Protein AF-A0A2S6CDD5-F1 (afdb_monomer)

Secondary structure (DSSP, 8-state):
----------------PPPTT--EEEEEE-BTTTB---TTSHHHHHHHHHTS---BPTTHHHHHHHHHHSTTEEEEEEEEEEGGGTHHHHHHHHHHS-S-EEEEE---TT-HHHHHHHHHHHHHHHHHH-TTSEEEEEEESSSTTHHHHHHHHHHH-TTTEEEEEEE-HHHH-TT-------GGGG-GGGTTSEEEESSHHHHHHHHHHHHHHHHH---TT-TTGGGGGGHHHHHHHTTT-PPPHHHHHHHHHHHHHHHHHHHHTTGGG-S-TTSTTT--TTEEEGGGTEEE-HHHHTTTTT-S-EEETTEEE-EEEEETTEEEEESSPPP--

Nearest PDB structures (foldseek):
  6cgj-assembly1_A  TM=5.746E-01  e=1.020E-01  Legionella pneumophila subsp. pneumophila str. Philadelphia 1
  8sye-assembly1_A  TM=4.883E-01  e=4.956E-02  Thermus thermophilus HB27
  6cdw-assembly1_A  TM=5.985E-01  e=5.492E-01  Legionella pneumophila subsp. pneumophila str. Philadelphia 1
  8sxv-assembly1_B  TM=4.864E-01  e=5.492E-01  Thermus thermophilus HB27
  8ita-assembly1_A  TM=5.472E-01  e=1.200E+00  Iris domestica

Radius of gyration: 22.26 Å; Cα contacts (8 Å, |Δi|>4): 532; chains: 1; bounding box: 70×51×60 Å

Mean predicted aligned error: 11.21 Å

pLDDT: mean 78.31, std 18.7, range [33.16, 98.12]

Solvent-accessible surface area (backbone atoms only — not comparable to full-atom values): 18773 Å² total; per-residue (Å²): 138,84,81,79,79,80,78,77,82,66,82,78,77,77,80,75,72,76,64,94,75,48,56,35,38,42,40,27,40,36,73,58,43,52,22,64,27,50,70,80,39,67,73,48,24,54,39,36,58,75,71,48,76,68,41,64,30,73,50,36,44,60,32,44,53,43,47,60,70,43,87,37,52,44,40,37,37,32,29,70,53,48,54,92,50,41,77,53,44,51,62,47,44,67,74,52,42,68,86,58,51,77,46,53,12,52,97,38,89,90,39,59,59,39,54,77,38,18,38,55,50,54,55,49,50,60,42,69,76,43,57,88,34,36,30,34,43,36,40,38,48,58,51,87,64,46,51,52,50,53,37,52,51,36,60,75,33,48,60,18,38,29,25,35,40,31,38,38,48,52,73,76,35,62,67,60,58,66,45,51,47,42,38,58,64,69,40,76,82,40,65,59,26,42,32,48,36,66,46,38,60,73,47,41,81,46,44,54,62,52,52,52,50,63,66,69,49,86,60,61,65,64,32,34,62,83,53,34,70,42,41,55,66,56,36,60,74,45,74,69,54,63,29,41,62,69,56,13,49,52,51,22,50,51,45,47,50,51,38,51,50,48,33,60,80,41,57,94,54,64,64,29,84,77,15,49,85,55,55,47,74,72,36,74,21,78,88,72,75,41,70,43,48,65,68,65,63,72,30,88,85,50,79,74,68,41,66,59,97,85,45,68,29,71,44,76,41,76,61,95,92,46,78,49,75,40,75,78,77,75,83,85,130

Structure (mmCIF, N/CA/C/O backbone):
data_AF-A0A2S6CDD5-F1
#
_entry.id   AF-A0A2S6CDD5-F1
#
loop_
_atom_site.group_PDB
_atom_site.id
_atom_site.type_symbol
_atom_site.label_atom_id
_atom_site.label_alt_id
_atom_site.label_comp_id
_atom_site.label_asym_id
_atom_site.label_entity_id
_atom_site.label_seq_id
_atom_site.pdbx_PDB_ins_code
_atom_site.Cartn_x
_atom_site.Cartn_y
_atom_site.Cartn_z
_atom_site.occupancy
_atom_site.B_iso_or_equiv
_atom_site.auth_seq_id
_atom_site.auth_comp_id
_atom_site.auth_asym_id
_atom_site.auth_atom_id
_atom_site.pdbx_PDB_model_num
ATOM 1 N N . MET A 1 1 ? -39.204 16.275 -38.152 1.00 35.03 1 MET A N 1
ATOM 2 C CA . MET A 1 1 ? -38.018 16.871 -37.499 1.00 35.03 1 MET A CA 1
ATOM 3 C C . MET A 1 1 ? -37.867 16.210 -36.139 1.00 35.03 1 MET A C 1
ATOM 5 O O . MET A 1 1 ? -38.554 16.582 -35.201 1.00 35.03 1 MET A O 1
ATOM 9 N N . SER A 1 2 ? -37.087 15.132 -36.079 1.00 34.59 2 SER A N 1
ATOM 10 C CA . SER A 1 2 ? -36.867 14.328 -34.874 1.00 34.59 2 SER A CA 1
ATOM 11 C C . SER A 1 2 ? -35.723 14.930 -34.059 1.00 34.59 2 SER A C 1
ATOM 13 O O . SER A 1 2 ? -34.572 14.890 -34.489 1.00 34.59 2 SER A O 1
ATOM 15 N N . GLY A 1 3 ? -36.046 15.504 -32.901 1.00 34.31 3 GLY A N 1
ATOM 16 C CA . GLY A 1 3 ? -35.058 15.938 -31.919 1.00 34.31 3 GLY A CA 1
ATOM 17 C C . GLY A 1 3 ? -34.470 14.725 -31.206 1.00 34.31 3 GLY A C 1
ATOM 18 O O . GLY A 1 3 ? -35.147 14.089 -30.404 1.00 34.31 3 GLY A O 1
ATOM 19 N N . PHE A 1 4 ? -33.218 14.396 -31.516 1.00 37.84 4 PHE A N 1
ATOM 20 C CA . PHE A 1 4 ? -32.423 13.469 -30.719 1.00 37.84 4 PHE A CA 1
ATOM 21 C C . PHE A 1 4 ? -32.051 14.174 -29.410 1.00 37.84 4 PHE A C 1
ATOM 23 O O . PHE A 1 4 ? -31.249 15.107 -29.403 1.00 37.84 4 PHE A O 1
ATOM 30 N N . ALA A 1 5 ? -32.660 13.745 -28.306 1.00 37.72 5 ALA A N 1
ATOM 31 C CA . ALA A 1 5 ? -32.199 14.097 -26.975 1.00 37.72 5 ALA A CA 1
ATOM 32 C C . ALA A 1 5 ? -30.839 13.421 -26.757 1.00 37.72 5 ALA A C 1
ATOM 34 O O . ALA A 1 5 ? -30.740 12.198 -26.660 1.00 37.72 5 ALA A O 1
ATOM 35 N N . LEU A 1 6 ? -29.786 14.235 -26.736 1.00 34.50 6 LEU A N 1
ATOM 36 C CA . LEU A 1 6 ? -28.445 13.829 -26.354 1.00 34.50 6 LEU A CA 1
ATOM 37 C C . LEU A 1 6 ? -28.485 13.469 -24.862 1.00 34.50 6 LEU A C 1
ATOM 39 O O . LEU A 1 6 ? -28.455 14.3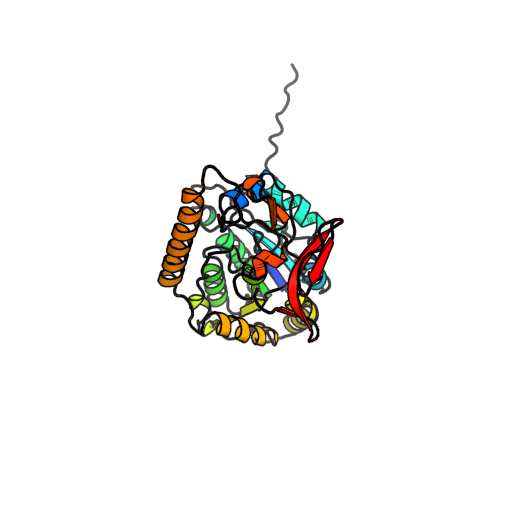45 -23.998 1.00 34.50 6 LEU A O 1
ATOM 43 N N . LEU A 1 7 ? -28.626 12.178 -24.565 1.00 33.34 7 LEU A N 1
ATOM 44 C CA . LEU A 1 7 ? -28.507 11.650 -23.213 1.00 33.34 7 LEU A CA 1
ATOM 45 C C . LEU A 1 7 ? -27.037 11.808 -22.797 1.00 33.34 7 LEU A C 1
ATOM 47 O O . LEU A 1 7 ? -26.183 10.994 -23.143 1.00 33.34 7 LEU A O 1
ATOM 51 N N . LEU A 1 8 ? -26.731 12.913 -22.118 1.00 33.16 8 LEU A N 1
ATOM 52 C CA . LEU A 1 8 ? -25.479 13.097 -21.396 1.00 33.16 8 LEU A CA 1
ATOM 53 C C . LEU A 1 8 ? -25.358 11.946 -20.392 1.00 33.16 8 LEU A C 1
ATOM 55 O O . LEU A 1 8 ? -26.034 11.934 -19.365 1.00 33.16 8 LEU A O 1
ATOM 59 N N . MET A 1 9 ? -24.510 10.969 -20.716 1.00 35.94 9 MET A N 1
ATOM 60 C CA . MET A 1 9 ? -23.984 9.987 -19.773 1.00 35.94 9 MET A CA 1
ATOM 61 C C . MET A 1 9 ? -23.188 10.750 -18.710 1.00 35.94 9 MET A C 1
ATOM 63 O O . MET A 1 9 ? -21.977 10.933 -18.824 1.00 35.94 9 MET A O 1
ATOM 67 N N . LEU A 1 10 ? -23.883 11.259 -17.692 1.00 33.25 10 LEU A N 1
ATOM 68 C CA . LEU A 1 10 ? -23.250 11.638 -16.438 1.00 33.25 10 LEU A CA 1
ATOM 69 C C . LEU A 1 10 ? -22.536 10.385 -15.911 1.00 33.25 10 LEU A C 1
ATOM 71 O O . LEU A 1 10 ? -23.161 9.320 -15.891 1.00 33.25 10 LEU A O 1
ATOM 75 N N . PRO A 1 11 ? -21.256 10.466 -15.505 1.00 39.28 11 PRO A N 1
ATOM 76 C CA . PRO A 1 11 ? -20.621 9.347 -14.835 1.00 39.28 11 PRO A CA 1
ATOM 77 C C . PRO A 1 11 ? -21.465 9.048 -13.598 1.00 39.28 11 PRO A C 1
ATOM 79 O O . PRO A 1 11 ? -21.620 9.895 -12.717 1.00 39.28 11 PRO A O 1
ATOM 82 N N . LEU A 1 12 ? -22.082 7.868 -13.577 1.00 37.81 12 LEU A N 1
ATOM 83 C CA . LEU A 1 12 ? -22.732 7.331 -12.394 1.00 37.81 12 LEU A CA 1
ATOM 84 C C . LEU A 1 12 ? -21.651 7.232 -11.317 1.00 37.81 12 LEU A C 1
ATOM 86 O O . LEU A 1 12 ? -20.867 6.287 -11.294 1.00 37.81 12 LEU A O 1
ATOM 90 N N . TYR A 1 13 ? -21.593 8.231 -10.439 1.00 43.75 13 TYR A N 1
ATOM 91 C CA . TYR A 1 13 ? -20.944 8.096 -9.148 1.00 43.75 13 TYR A CA 1
ATOM 92 C C . TYR A 1 13 ? -21.758 7.053 -8.385 1.00 43.75 13 TYR A C 1
ATOM 94 O O . TYR A 1 13 ? -22.765 7.368 -7.753 1.00 43.75 13 TYR A O 1
ATOM 102 N N . ALA A 1 14 ? -21.376 5.786 -8.509 1.00 35.31 14 ALA A N 1
ATOM 103 C CA . ALA A 1 14 ? -21.873 4.758 -7.620 1.00 35.31 14 ALA A CA 1
ATOM 104 C C . ALA A 1 14 ? -21.276 5.043 -6.237 1.00 35.31 14 ALA A C 1
ATOM 106 O O . ALA A 1 14 ? -20.186 4.586 -5.907 1.00 35.31 14 ALA A O 1
ATOM 107 N N . PHE A 1 15 ? -21.987 5.832 -5.430 1.00 38.88 15 PHE A N 1
ATOM 108 C CA . PHE A 1 15 ? -21.819 5.807 -3.984 1.00 38.88 15 PHE A CA 1
ATOM 109 C C . PHE A 1 15 ? -22.365 4.462 -3.506 1.00 38.88 15 PHE A C 1
ATOM 111 O O . PHE A 1 15 ? -23.524 4.340 -3.113 1.00 38.88 15 PHE A O 1
ATOM 118 N N . ALA A 1 16 ? -21.556 3.415 -3.610 1.00 45.59 16 ALA A N 1
ATOM 119 C CA . ALA A 1 16 ? -21.816 2.200 -2.865 1.00 45.59 16 ALA A CA 1
ATOM 120 C C . ALA A 1 16 ? -21.499 2.518 -1.401 1.00 45.59 16 ALA A C 1
ATOM 122 O O . ALA A 1 16 ? -20.339 2.555 -0.998 1.00 45.59 16 ALA A O 1
ATOM 123 N N . ALA A 1 17 ? -22.536 2.831 -0.625 1.00 52.72 17 ALA A N 1
ATOM 124 C CA . ALA A 1 17 ? -22.411 2.963 0.817 1.00 52.72 17 ALA A CA 1
ATOM 125 C C . ALA A 1 17 ? -21.884 1.635 1.383 1.00 52.72 17 ALA A C 1
ATOM 127 O O . ALA A 1 17 ? -22.408 0.571 1.039 1.00 52.72 17 ALA A O 1
ATOM 128 N N . PHE A 1 18 ? -20.843 1.697 2.218 1.00 59.28 18 PHE A N 1
ATOM 129 C CA . PHE A 1 18 ? -20.363 0.539 2.975 1.00 59.28 18 PHE A CA 1
ATOM 130 C C . PHE A 1 18 ? -21.550 -0.117 3.700 1.00 59.28 18 PHE A C 1
ATOM 132 O O . PHE A 1 18 ? -22.440 0.582 4.202 1.00 59.28 18 PHE A O 1
ATOM 139 N N . LEU A 1 19 ? -21.603 -1.452 3.756 1.00 60.22 19 LEU A N 1
ATOM 140 C CA . LEU A 1 19 ? -22.711 -2.127 4.421 1.00 60.22 19 LEU A CA 1
ATOM 141 C C . LEU A 1 19 ? -22.710 -1.725 5.907 1.00 60.22 19 LEU A C 1
ATOM 143 O O . LEU A 1 19 ? -21.663 -1.766 6.564 1.00 60.22 19 LEU A O 1
ATOM 147 N N . PRO A 1 20 ? -23.877 -1.393 6.491 1.00 60.84 20 PRO A N 1
ATOM 148 C CA . PRO A 1 20 ? -23.959 -0.925 7.878 1.00 60.84 20 PRO A CA 1
ATOM 149 C C . PRO A 1 20 ? -23.517 -1.975 8.914 1.00 60.84 20 PRO A C 1
ATOM 151 O O . PRO A 1 20 ? -23.331 -1.649 10.079 1.00 60.84 20 PRO A O 1
ATOM 154 N N . ASN A 1 21 ? -23.326 -3.233 8.499 1.00 65.94 21 ASN A N 1
ATOM 155 C CA . ASN A 1 21 ? -22.962 -4.354 9.371 1.00 65.94 21 ASN A CA 1
ATOM 156 C C . ASN A 1 21 ? -21.493 -4.787 9.252 1.00 65.94 21 ASN A C 1
ATOM 158 O O . ASN A 1 21 ? -21.113 -5.827 9.803 1.00 65.94 21 ASN A O 1
ATOM 162 N N . ALA A 1 22 ? -20.672 -4.071 8.488 1.00 77.31 22 ALA A N 1
ATOM 163 C CA . ALA A 1 22 ? -19.267 -4.415 8.367 1.00 77.31 22 ALA A CA 1
ATOM 164 C C . ALA A 1 22 ? -18.489 -4.037 9.627 1.00 77.31 22 ALA A C 1
ATOM 166 O O . ALA A 1 22 ? -18.594 -2.935 10.155 1.00 77.31 22 ALA A O 1
ATOM 167 N N . SER A 1 23 ? -17.695 -4.988 10.109 1.00 86.31 23 SER A N 1
ATOM 168 C CA . SER A 1 23 ? -16.904 -4.842 11.330 1.00 86.31 23 SER A CA 1
ATOM 169 C C . SER A 1 23 ? -15.482 -4.363 11.056 1.00 86.31 23 SER A C 1
ATOM 171 O O . SER A 1 23 ? -14.867 -3.753 11.930 1.00 86.31 23 SER A O 1
ATOM 173 N N . VAL A 1 24 ? -14.947 -4.678 9.872 1.00 93.75 24 VAL A N 1
ATOM 174 C CA . VAL A 1 24 ? -13.576 -4.347 9.481 1.00 93.75 24 VAL A CA 1
ATOM 175 C C . VAL A 1 24 ? -13.563 -3.856 8.037 1.00 93.75 24 VAL A C 1
ATOM 177 O O . VAL A 1 24 ? -14.154 -4.491 7.167 1.00 93.75 24 VAL A O 1
ATOM 180 N N . THR A 1 25 ? -12.844 -2.770 7.769 1.00 95.81 25 THR A N 1
ATOM 181 C CA . THR A 1 25 ? -12.569 -2.299 6.408 1.00 95.81 25 THR A CA 1
ATOM 182 C C . THR A 1 25 ? -11.071 -2.328 6.129 1.00 95.81 25 THR A C 1
ATOM 184 O O . THR A 1 25 ? -10.269 -1.746 6.862 1.00 95.81 25 THR A O 1
ATOM 187 N N . ILE A 1 26 ? -10.693 -3.002 5.047 1.00 97.44 26 ILE A N 1
ATOM 188 C CA . ILE A 1 26 ? -9.344 -2.962 4.490 1.00 97.44 26 ILE A CA 1
ATOM 189 C C . ILE A 1 26 ? -9.294 -1.803 3.497 1.00 97.44 26 ILE A C 1
ATOM 191 O O . ILE A 1 26 ? -9.959 -1.848 2.463 1.00 97.44 26 ILE A O 1
ATOM 195 N N . VAL A 1 27 ? -8.520 -0.767 3.811 1.00 97.75 27 VAL A N 1
ATOM 196 C CA . VAL A 1 27 ? -8.236 0.341 2.893 1.00 97.75 27 VAL A CA 1
ATOM 197 C C . VAL A 1 27 ? -6.873 0.076 2.274 1.00 97.75 27 VAL A C 1
ATOM 199 O O . VAL A 1 27 ? -5.858 0.164 2.960 1.00 97.75 27 VAL A O 1
ATOM 202 N N . SER A 1 28 ? -6.839 -0.271 0.995 1.00 97.88 28 SER A N 1
ATOM 203 C CA . SER A 1 28 ? -5.610 -0.614 0.286 1.00 97.88 28 SER A CA 1
ATOM 204 C C . SER A 1 28 ? -5.227 0.457 -0.706 1.00 97.88 28 SER A C 1
ATOM 206 O O . SER A 1 28 ? -6.062 0.861 -1.514 1.00 97.88 28 SER A O 1
ATOM 208 N N . ASP A 1 29 ? -3.952 0.831 -0.728 1.00 96.81 29 ASP A N 1
ATOM 209 C CA . ASP A 1 29 ? -3.388 1.443 -1.925 1.00 96.81 29 ASP A CA 1
ATOM 210 C C . ASP A 1 29 ? -3.475 0.473 -3.111 1.00 96.81 29 ASP A C 1
ATOM 212 O O . ASP A 1 29 ? -3.508 -0.748 -2.927 1.00 96.81 29 ASP A O 1
ATOM 216 N N . LEU A 1 30 ? -3.557 1.015 -4.322 1.00 95.38 30 LEU A N 1
ATOM 217 C CA . LEU A 1 30 ? -3.645 0.226 -5.550 1.00 95.38 30 LEU A CA 1
ATOM 218 C C . LEU A 1 30 ? -2.272 -0.036 -6.160 1.00 95.38 30 LEU A C 1
ATOM 220 O O . LEU A 1 30 ? -1.910 -1.181 -6.431 1.00 95.38 30 LEU A O 1
ATOM 224 N N . ASP A 1 31 ? -1.529 1.034 -6.410 1.00 93.94 31 ASP A N 1
ATOM 225 C CA . ASP A 1 31 ? -0.278 0.991 -7.152 1.00 93.94 31 ASP A CA 1
ATOM 226 C C . ASP A 1 31 ? 0.863 0.451 -6.282 1.00 93.94 31 ASP A C 1
ATOM 228 O O . ASP A 1 31 ? 1.012 0.842 -5.133 1.00 93.94 31 ASP A O 1
ATOM 232 N N . ASP A 1 32 ? 1.635 -0.493 -6.820 1.00 92.62 32 ASP A N 1
ATOM 233 C CA . ASP A 1 32 ? 2.699 -1.240 -6.129 1.00 92.62 32 ASP A CA 1
ATOM 234 C C . ASP A 1 32 ? 2.255 -2.020 -4.869 1.00 92.62 32 ASP A C 1
ATOM 236 O O . ASP A 1 32 ? 3.090 -2.556 -4.139 1.00 92.62 32 ASP A O 1
ATOM 240 N N . VAL A 1 33 ? 0.938 -2.171 -4.666 1.00 95.19 33 VAL A N 1
ATOM 241 C CA . VAL A 1 33 ? 0.310 -3.014 -3.630 1.00 95.19 33 VAL A CA 1
ATOM 242 C C . VAL A 1 33 ? -0.610 -4.061 -4.249 1.00 95.19 33 VAL A C 1
ATOM 244 O O . VAL A 1 33 ? -0.411 -5.251 -4.034 1.00 95.19 33 VAL A O 1
ATOM 247 N N . LEU A 1 34 ? -1.619 -3.650 -5.019 1.00 95.56 34 LEU A N 1
ATOM 248 C CA . LEU A 1 34 ? -2.541 -4.565 -5.708 1.00 95.56 34 LEU A CA 1
ATOM 249 C C . LEU A 1 34 ? -2.141 -4.792 -7.160 1.00 95.56 34 LEU A C 1
ATOM 251 O O . LEU A 1 34 ? -2.494 -5.801 -7.755 1.00 95.56 34 LEU A O 1
ATOM 255 N N . ARG A 1 35 ? -1.364 -3.886 -7.740 1.00 92.69 35 ARG A N 1
ATOM 256 C CA . ARG A 1 35 ? -0.804 -4.075 -9.074 1.00 92.69 35 ARG A CA 1
ATOM 257 C C . ARG A 1 35 ? 0.616 -3.562 -9.153 1.00 92.69 35 ARG A C 1
ATOM 259 O O . ARG A 1 35 ? 0.978 -2.640 -8.433 1.00 92.69 35 ARG A O 1
ATOM 266 N N . ILE A 1 36 ? 1.397 -4.133 -10.053 1.00 89.75 36 ILE A N 1
ATOM 267 C CA . ILE A 1 36 ? 2.761 -3.687 -10.321 1.00 89.75 36 ILE A CA 1
ATOM 268 C C . ILE A 1 36 ? 2.689 -2.457 -11.235 1.00 89.75 36 ILE A C 1
ATOM 270 O O . ILE A 1 36 ? 2.320 -2.579 -12.403 1.00 89.75 36 ILE A O 1
ATOM 274 N N . THR A 1 37 ? 3.051 -1.283 -10.714 1.00 89.12 37 THR A N 1
ATOM 275 C CA . THR A 1 37 ? 3.053 -0.012 -11.470 1.00 89.12 37 THR A CA 1
ATOM 276 C C . THR A 1 37 ? 4.459 0.577 -11.586 1.00 89.12 37 THR A C 1
ATOM 278 O O . THR A 1 37 ? 4.789 1.227 -12.577 1.00 89.12 37 THR A O 1
ATOM 281 N N . GLU A 1 38 ? 5.296 0.344 -10.577 1.00 88.12 38 GLU A N 1
ATOM 282 C CA . GLU A 1 38 ? 6.618 0.927 -10.386 1.00 88.12 38 GLU A CA 1
ATOM 283 C C . GLU A 1 38 ? 6.563 2.459 -10.425 1.00 88.12 38 GLU A C 1
ATOM 285 O O . GLU A 1 38 ? 7.271 3.096 -11.207 1.00 88.12 38 GLU A O 1
ATOM 290 N N . ILE A 1 39 ? 5.729 3.072 -9.570 1.00 87.94 39 ILE A N 1
ATOM 291 C CA . ILE A 1 39 ? 5.496 4.535 -9.545 1.00 87.94 39 ILE A CA 1
ATOM 292 C C . ILE A 1 39 ? 6.806 5.327 -9.430 1.00 87.94 39 ILE A C 1
ATOM 294 O O . ILE A 1 39 ? 6.940 6.440 -9.943 1.00 87.94 39 ILE A O 1
ATOM 298 N N . TRP A 1 40 ? 7.806 4.739 -8.782 1.00 84.25 40 TRP A N 1
ATOM 299 C CA . TRP A 1 40 ? 9.144 5.295 -8.624 1.00 84.25 40 TRP A CA 1
ATOM 300 C C . TRP A 1 40 ? 9.957 5.411 -9.924 1.00 84.25 40 TRP A C 1
ATOM 302 O O . TRP A 1 40 ? 11.004 6.069 -9.922 1.00 84.25 40 TRP A O 1
ATOM 312 N N . ASN A 1 41 ? 9.503 4.793 -11.017 1.00 85.88 41 ASN A N 1
ATOM 313 C CA . ASN A 1 41 ? 10.070 4.866 -12.357 1.00 85.88 41 ASN A CA 1
ATOM 314 C C . ASN A 1 41 ? 9.034 5.480 -13.326 1.00 85.88 41 ASN A C 1
ATOM 316 O O . ASN A 1 41 ? 8.164 4.769 -13.826 1.00 85.88 41 ASN A O 1
ATOM 320 N N . PRO A 1 42 ? 9.129 6.784 -13.654 1.00 84.06 42 PRO A N 1
ATOM 321 C CA . PRO A 1 42 ? 8.099 7.486 -14.427 1.00 84.06 42 PRO A CA 1
ATOM 322 C C . PRO A 1 42 ? 7.767 6.860 -15.788 1.00 84.06 42 PRO A C 1
ATOM 324 O O . PRO A 1 42 ? 6.606 6.851 -16.190 1.00 84.06 42 PRO A O 1
ATOM 327 N N . LEU A 1 43 ? 8.766 6.316 -16.496 1.00 82.50 43 LEU A N 1
ATOM 328 C CA . LEU A 1 43 ? 8.541 5.657 -17.788 1.00 82.50 43 LEU A CA 1
ATOM 329 C C . LEU A 1 43 ? 7.726 4.371 -17.624 1.00 82.50 43 LEU A C 1
ATOM 331 O O . LEU A 1 43 ? 6.867 4.074 -18.453 1.00 82.50 43 LEU A O 1
ATOM 335 N N . ARG A 1 44 ? 7.982 3.620 -16.548 1.00 83.56 44 ARG A N 1
ATOM 336 C CA . ARG A 1 44 ? 7.264 2.381 -16.228 1.00 83.56 44 ARG A CA 1
ATOM 337 C C . ARG A 1 44 ? 5.866 2.677 -15.721 1.00 83.56 44 ARG A C 1
ATOM 339 O O . ARG A 1 44 ? 4.936 2.066 -16.223 1.00 83.56 44 ARG A O 1
ATOM 346 N N . ALA A 1 45 ? 5.715 3.681 -14.864 1.00 87.88 45 ALA A N 1
ATOM 347 C CA . ALA A 1 45 ? 4.416 4.128 -14.388 1.00 87.88 45 ALA A CA 1
ATOM 348 C C . ALA A 1 45 ? 3.497 4.509 -15.563 1.00 87.88 45 ALA A C 1
ATOM 350 O O . ALA A 1 45 ? 2.410 3.956 -15.694 1.00 87.88 45 ALA A O 1
ATOM 351 N N . ILE A 1 46 ? 3.958 5.368 -16.487 1.00 87.56 46 ILE A N 1
ATOM 352 C CA . ILE A 1 46 ? 3.193 5.739 -17.695 1.00 87.56 46 ILE A CA 1
ATOM 353 C C . ILE A 1 46 ? 2.825 4.494 -18.510 1.00 87.56 46 ILE A C 1
ATOM 355 O O . ILE A 1 46 ? 1.666 4.313 -18.878 1.00 87.56 46 ILE A O 1
ATOM 359 N N . ARG A 1 47 ? 3.789 3.605 -18.764 1.00 84.75 47 ARG A N 1
ATOM 360 C CA . ARG A 1 47 ? 3.535 2.361 -19.496 1.00 84.75 47 ARG A CA 1
ATOM 361 C C . ARG A 1 47 ? 2.488 1.482 -18.789 1.00 84.75 47 ARG A C 1
ATOM 363 O O . ARG A 1 47 ? 1.574 0.989 -19.446 1.00 84.75 47 ARG A O 1
ATOM 370 N N . GLY A 1 48 ? 2.584 1.347 -17.470 1.00 83.38 48 GLY A N 1
ATOM 371 C CA . GLY A 1 48 ? 1.671 0.578 -16.625 1.00 83.38 48 GLY A CA 1
ATOM 372 C C . GLY A 1 48 ? 0.246 1.129 -16.598 1.00 83.38 48 GLY A C 1
ATOM 373 O O . GLY A 1 48 ? -0.704 0.360 -16.568 1.00 83.38 48 GLY A O 1
ATOM 374 N N . PHE A 1 49 ? 0.066 2.452 -16.650 1.00 85.31 49 PHE A N 1
ATOM 375 C CA . PHE A 1 49 ? -1.276 3.047 -16.712 1.00 85.31 49 PHE A CA 1
ATOM 376 C C . PHE A 1 49 ? -1.921 2.934 -18.098 1.00 85.31 49 PHE A C 1
ATOM 378 O O . PHE A 1 49 ? -3.140 2.814 -18.186 1.00 85.31 49 PHE A O 1
ATOM 385 N N . PHE A 1 50 ? -1.138 3.037 -19.177 1.00 86.75 50 PHE A N 1
ATOM 386 C CA . PHE A 1 50 ? -1.697 3.273 -20.515 1.00 86.75 50 PHE A CA 1
ATOM 387 C C . PHE A 1 50 ? -1.514 2.131 -21.515 1.00 86.75 50 PHE A C 1
ATOM 389 O O . PHE A 1 50 ? -2.168 2.153 -22.555 1.00 86.75 50 PHE A O 1
ATOM 396 N N . THR A 1 51 ? -0.618 1.175 -21.259 1.00 85.69 51 THR A N 1
ATOM 397 C CA . THR A 1 51 ? -0.245 0.169 -22.271 1.00 85.69 51 THR A CA 1
ATOM 398 C C . THR A 1 51 ? -0.098 -1.253 -21.752 1.00 85.69 51 THR A C 1
ATOM 400 O O . THR A 1 51 ? -0.426 -2.170 -22.495 1.00 85.69 51 THR A O 1
ATOM 403 N N . ASP A 1 52 ? 0.422 -1.453 -20.541 1.00 84.81 52 ASP A N 1
ATOM 404 C CA . ASP A 1 52 ? 0.563 -2.797 -19.981 1.00 84.81 52 ASP A CA 1
ATOM 405 C C . ASP A 1 52 ? -0.764 -3.229 -19.330 1.00 84.81 52 ASP A C 1
ATOM 407 O O . ASP A 1 52 ? -1.492 -2.406 -18.770 1.00 84.81 52 ASP A O 1
ATOM 411 N N . ASP A 1 53 ? -1.066 -4.526 -19.395 1.00 88.50 53 ASP A N 1
ATOM 412 C CA . ASP A 1 53 ? -2.218 -5.101 -18.701 1.00 88.50 53 ASP A CA 1
ATOM 413 C C . ASP A 1 53 ? -2.049 -5.009 -17.180 1.00 88.50 53 ASP A C 1
ATOM 415 O O . ASP A 1 53 ? -0.932 -4.946 -16.656 1.00 88.50 53 ASP A O 1
ATOM 419 N N . PHE A 1 54 ? -3.164 -5.074 -16.452 1.00 92.31 54 PHE A N 1
ATOM 420 C CA . PHE A 1 54 ? -3.137 -5.146 -14.997 1.00 92.31 54 PHE A CA 1
ATOM 421 C C . PHE A 1 54 ? -2.388 -6.411 -14.550 1.00 92.31 54 PHE A C 1
ATOM 423 O O . PHE A 1 54 ? -2.857 -7.525 -14.764 1.00 92.31 54 PHE A O 1
ATOM 430 N N . GLN A 1 55 ? -1.233 -6.237 -13.909 1.00 91.69 55 GLN A N 1
ATOM 431 C CA . GLN A 1 55 ? -0.453 -7.335 -13.340 1.00 91.69 55 GLN A CA 1
ATOM 432 C C . GLN A 1 55 ? -0.554 -7.292 -11.815 1.00 91.69 55 GLN A C 1
ATOM 434 O O . GLN A 1 55 ? -0.031 -6.345 -11.216 1.00 91.69 55 GLN A O 1
ATOM 439 N N . PRO A 1 56 ? -1.212 -8.270 -11.167 1.00 93.62 56 PRO A N 1
ATOM 440 C CA . PRO A 1 56 ? -1.321 -8.279 -9.719 1.00 93.62 56 PRO A CA 1
ATOM 441 C C . PRO A 1 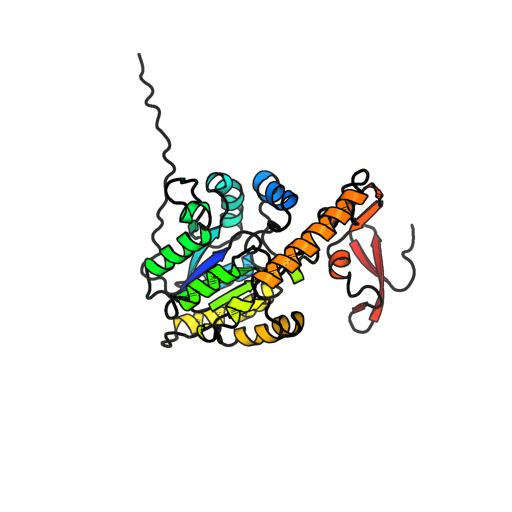56 ? 0.049 -8.472 -9.069 1.00 93.62 56 PRO A C 1
ATOM 443 O O . PRO A 1 56 ? 0.899 -9.217 -9.561 1.00 93.62 56 PRO A O 1
ATOM 446 N N . VAL A 1 57 ? 0.261 -7.828 -7.922 1.00 91.44 57 VAL A N 1
ATOM 447 C CA . VAL A 1 57 ? 1.443 -8.115 -7.099 1.00 91.44 57 VAL A CA 1
ATOM 448 C C . VAL A 1 57 ? 1.360 -9.560 -6.601 1.00 91.44 57 VAL A C 1
ATOM 450 O O . VAL A 1 57 ? 0.322 -9.997 -6.100 1.00 91.44 57 VAL A O 1
ATOM 453 N N . ASN A 1 58 ? 2.461 -10.304 -6.729 1.00 89.81 58 ASN A N 1
ATOM 454 C CA . ASN A 1 58 ? 2.494 -11.733 -6.427 1.00 89.81 58 ASN A CA 1
ATOM 455 C C . ASN A 1 58 ? 1.988 -12.051 -5.002 1.00 89.81 58 ASN A C 1
ATOM 457 O O . ASN A 1 58 ? 2.445 -11.462 -4.018 1.00 89.81 58 ASN A O 1
ATOM 461 N N . GLY A 1 59 ? 1.042 -12.989 -4.899 1.00 92.00 59 GLY A N 1
ATOM 462 C CA . GLY A 1 59 ? 0.430 -13.445 -3.646 1.00 92.00 59 GLY A CA 1
ATOM 463 C C . GLY A 1 59 ? -0.641 -12.519 -3.047 1.00 92.00 59 GLY A C 1
ATOM 464 O O . GLY A 1 59 ? -1.316 -12.903 -2.087 1.00 92.00 59 GLY A O 1
ATOM 465 N N . MET A 1 60 ? -0.807 -11.296 -3.567 1.00 95.44 60 MET A N 1
ATOM 466 C CA . MET A 1 60 ? -1.804 -10.347 -3.060 1.00 95.44 60 MET A CA 1
ATOM 467 C C . MET A 1 60 ? -3.250 -10.764 -3.373 1.00 95.44 60 MET A C 1
ATOM 469 O O . MET A 1 60 ? -4.084 -10.637 -2.473 1.00 95.44 60 MET A O 1
ATOM 473 N N . PRO A 1 61 ? -3.589 -11.302 -4.565 1.00 97.38 61 PRO A N 1
ATOM 474 C CA . PRO A 1 61 ? -4.927 -11.842 -4.819 1.00 97.38 61 PRO A CA 1
ATOM 475 C C . PRO A 1 61 ? -5.346 -12.905 -3.793 1.00 97.38 61 PRO A C 1
ATOM 477 O O . PRO A 1 61 ? -6.458 -12.871 -3.265 1.00 97.38 61 PRO A O 1
ATOM 480 N N . GLU A 1 62 ? -4.450 -13.832 -3.448 1.00 96.44 62 GLU A N 1
ATOM 481 C CA . GLU A 1 62 ? -4.694 -14.883 -2.457 1.00 96.44 62 GLU A CA 1
ATOM 482 C C . GLU A 1 62 ? -4.857 -14.314 -1.045 1.00 96.44 62 GLU A C 1
ATOM 484 O O . GLU A 1 62 ? -5.762 -14.729 -0.320 1.00 96.44 62 GLU A O 1
ATOM 489 N N . LEU A 1 63 ? -4.025 -13.342 -0.658 1.00 96.25 63 LEU A N 1
ATOM 490 C CA . LEU A 1 63 ? -4.157 -12.649 0.626 1.00 96.25 63 LEU A CA 1
ATOM 491 C C . LEU A 1 63 ? -5.531 -11.972 0.761 1.00 96.25 63 LEU A C 1
ATOM 493 O O . LEU A 1 63 ? -6.210 -12.135 1.775 1.00 96.25 63 LEU A O 1
ATOM 497 N N . TYR A 1 64 ? -5.977 -11.259 -0.273 1.00 97.62 64 TYR A N 1
ATOM 498 C CA . TYR A 1 64 ? -7.278 -10.584 -0.262 1.00 97.62 64 TYR A CA 1
ATOM 499 C C . TYR A 1 64 ? -8.448 -11.570 -0.306 1.00 97.62 64 TYR A C 1
ATOM 501 O O . TYR A 1 64 ? -9.476 -11.342 0.336 1.00 97.62 64 TYR A O 1
ATOM 509 N N . ARG A 1 65 ? -8.278 -12.708 -0.984 1.00 96.62 65 ARG A N 1
ATOM 510 C CA . ARG A 1 65 ? -9.228 -13.825 -0.935 1.00 96.62 65 ARG A CA 1
ATOM 511 C C . ARG A 1 65 ? -9.341 -14.420 0.470 1.00 96.62 65 ARG A C 1
ATOM 513 O O . ARG A 1 65 ? -10.431 -14.815 0.866 1.00 96.62 65 ARG A O 1
ATOM 520 N N . ASN A 1 66 ? -8.258 -14.465 1.244 1.00 96.31 66 ASN A N 1
ATOM 521 C CA . ASN A 1 66 ? -8.320 -14.871 2.650 1.00 96.31 66 ASN A CA 1
ATOM 522 C C . ASN A 1 66 ? -9.047 -13.831 3.509 1.00 96.31 66 ASN A C 1
ATOM 524 O O . ASN A 1 66 ? -9.869 -14.198 4.348 1.00 96.31 66 ASN A O 1
ATOM 528 N N . PHE A 1 67 ? -8.807 -12.537 3.281 1.00 95.81 67 PHE A N 1
ATOM 529 C CA . PHE A 1 67 ? -9.547 -11.483 3.979 1.00 95.81 67 PHE A CA 1
ATOM 530 C C . PHE A 1 67 ? -11.059 -11.572 3.738 1.00 95.81 67 PHE A C 1
ATOM 532 O O . PHE A 1 67 ? -11.837 -11.407 4.680 1.00 95.81 67 PHE A O 1
ATOM 539 N N . SER A 1 68 ? -11.483 -11.881 2.508 1.00 95.44 68 SER A N 1
ATOM 540 C CA . SER A 1 68 ? -12.907 -11.953 2.158 1.00 95.44 68 SER A CA 1
ATOM 541 C C . SER A 1 68 ? -13.632 -13.166 2.748 1.00 95.44 68 SER A C 1
ATOM 543 O O . SER A 1 68 ? -14.856 -13.142 2.868 1.00 95.44 68 SER A O 1
ATOM 545 N N . GLN A 1 69 ? -12.905 -14.201 3.187 1.00 95.06 69 GLN A N 1
ATOM 546 C CA . GLN A 1 69 ? -13.493 -15.336 3.911 1.00 95.06 69 GLN A CA 1
ATOM 547 C C . GLN A 1 69 ? -14.000 -14.940 5.306 1.00 95.06 69 GLN A C 1
ATOM 549 O O . GLN A 1 69 ? -14.868 -15.612 5.868 1.00 95.06 69 GLN A O 1
ATOM 554 N N . VAL A 1 70 ? -13.489 -13.846 5.879 1.00 94.44 70 VAL A N 1
ATOM 555 C CA . VAL A 1 70 ? -13.925 -13.361 7.190 1.00 94.44 70 VAL A CA 1
ATOM 556 C C . VAL A 1 70 ? -15.165 -12.484 7.025 1.00 94.44 70 VAL A C 1
ATOM 558 O O . VAL A 1 70 ? -15.117 -11.385 6.477 1.00 94.44 70 VAL A O 1
ATOM 561 N N . LYS A 1 71 ? -16.309 -12.964 7.526 1.00 91.94 71 LYS A N 1
ATOM 562 C CA . LYS A 1 71 ? -17.598 -12.263 7.409 1.00 91.94 71 LYS A CA 1
ATOM 563 C C . LYS A 1 71 ? -17.551 -10.878 8.062 1.00 91.94 71 LYS A C 1
ATOM 565 O O . LYS A 1 71 ? -17.259 -10.769 9.257 1.00 91.94 71 LYS A O 1
ATOM 570 N N . GLY A 1 72 ? -17.988 -9.860 7.322 1.00 91.50 72 GLY A N 1
ATOM 571 C CA . GLY A 1 72 ? -18.005 -8.466 7.777 1.00 91.50 72 GLY A CA 1
ATOM 572 C C . GLY A 1 72 ? -16.707 -7.708 7.487 1.00 91.50 72 GLY A C 1
ATOM 573 O O . GLY A 1 72 ? -16.508 -6.647 8.076 1.00 91.50 72 GLY A O 1
ATOM 574 N N . THR A 1 73 ? -15.841 -8.261 6.631 1.00 94.44 73 THR A N 1
ATOM 575 C CA . THR A 1 73 ? -14.709 -7.557 6.020 1.00 94.44 73 THR A CA 1
ATOM 576 C C . THR A 1 73 ? -15.158 -6.881 4.726 1.00 94.44 73 THR A C 1
ATOM 578 O O . THR A 1 73 ? -15.725 -7.542 3.858 1.00 94.44 73 THR A O 1
ATOM 581 N N . GLU A 1 74 ? -14.885 -5.586 4.589 1.00 94.50 74 GLU A N 1
ATOM 582 C CA . GLU A 1 74 ? -15.128 -4.801 3.371 1.00 94.50 74 GLU A CA 1
ATOM 583 C C . GLU A 1 74 ? -13.829 -4.206 2.822 1.00 94.50 74 GLU A C 1
ATOM 585 O O . GLU A 1 74 ? -12.841 -4.067 3.547 1.00 94.50 74 GLU A O 1
ATOM 590 N N . PHE A 1 75 ? -13.838 -3.834 1.542 1.00 96.38 75 PHE A N 1
ATOM 591 C CA . PHE A 1 75 ? -12.650 -3.377 0.828 1.00 96.38 75 PHE A CA 1
ATOM 592 C C . PHE A 1 75 ? -12.861 -1.984 0.228 1.00 96.38 75 PHE A C 1
ATOM 594 O O . PHE A 1 75 ? -13.808 -1.750 -0.527 1.00 96.38 75 PHE A O 1
ATOM 601 N N . ALA A 1 76 ? -11.946 -1.072 0.549 1.00 96.69 76 ALA A N 1
ATOM 602 C CA . ALA A 1 76 ? -11.756 0.202 -0.132 1.00 96.69 76 ALA A CA 1
ATOM 603 C C . ALA A 1 76 ? -10.397 0.186 -0.828 1.00 96.69 76 ALA A C 1
ATOM 605 O O . ALA A 1 76 ? -9.365 -0.016 -0.193 1.00 96.69 76 ALA A O 1
ATOM 606 N N . TYR A 1 77 ? -10.390 0.450 -2.124 1.00 97.31 77 TYR A N 1
ATOM 607 C CA . TYR A 1 77 ? -9.189 0.572 -2.933 1.00 97.31 77 TYR A CA 1
ATOM 608 C C . TYR A 1 77 ? -8.957 2.047 -3.228 1.00 97.31 77 TYR A C 1
ATOM 610 O O . TYR A 1 77 ? -9.801 2.689 -3.840 1.00 97.31 77 TYR A O 1
ATOM 618 N N . VAL A 1 78 ? -7.849 2.617 -2.775 1.00 95.94 78 VAL A N 1
ATOM 619 C CA . VAL A 1 78 ? -7.554 4.048 -2.909 1.00 95.94 78 VAL A CA 1
ATOM 620 C C . VAL A 1 78 ? -6.341 4.249 -3.809 1.00 95.94 78 VAL A C 1
ATOM 622 O O . VAL A 1 78 ? -5.379 3.492 -3.742 1.00 95.94 78 VAL A O 1
ATOM 625 N N . THR A 1 79 ? -6.362 5.275 -4.657 1.00 93.75 79 THR A N 1
ATOM 626 C CA . THR A 1 79 ? -5.199 5.678 -5.459 1.00 93.75 79 THR A CA 1
ATOM 627 C C . THR A 1 79 ? -5.144 7.191 -5.637 1.00 93.75 79 THR A C 1
ATOM 629 O O . THR A 1 79 ? -6.142 7.905 -5.537 1.00 93.75 79 THR A O 1
ATOM 632 N N . ASP A 1 80 ? -3.944 7.677 -5.930 1.00 92.62 80 ASP A N 1
ATOM 633 C CA . ASP A 1 80 ? -3.701 9.022 -6.442 1.00 92.62 80 ASP A CA 1
ATOM 634 C C . ASP A 1 80 ? -3.799 9.112 -7.980 1.00 92.62 80 ASP A C 1
ATOM 636 O O . ASP A 1 80 ? -3.661 10.201 -8.545 1.00 92.62 80 ASP A O 1
ATOM 640 N N . GLY A 1 81 ? -4.048 7.994 -8.667 1.00 90.62 81 GLY A N 1
ATOM 641 C CA . GLY A 1 81 ? -4.351 7.956 -10.093 1.00 90.62 81 GLY A CA 1
ATOM 642 C C . GLY A 1 81 ? -5.660 8.676 -10.416 1.00 90.62 81 GLY A C 1
ATOM 643 O O . GLY A 1 81 ? -6.627 8.617 -9.653 1.00 90.62 81 GLY A O 1
ATOM 644 N N . PHE A 1 82 ? -5.696 9.379 -11.549 1.00 91.75 82 PHE A N 1
ATOM 645 C CA . PHE A 1 82 ? -6.890 10.113 -11.969 1.00 91.75 82 PHE A CA 1
ATOM 646 C C . PHE A 1 82 ? -8.036 9.168 -12.333 1.00 91.75 82 PHE A C 1
ATOM 648 O O . PHE A 1 82 ? -7.822 8.097 -12.894 1.00 91.75 82 PHE A O 1
ATOM 655 N N . VAL A 1 83 ? -9.276 9.600 -12.090 1.00 93.06 83 VAL A N 1
ATOM 656 C CA . VAL A 1 83 ? -10.487 8.837 -12.449 1.00 93.06 83 VAL A CA 1
ATOM 657 C C . VAL A 1 83 ? -10.565 8.508 -13.945 1.00 93.06 83 VAL A C 1
ATOM 659 O O . VAL A 1 83 ? -11.094 7.464 -14.324 1.00 93.06 83 VAL A O 1
ATOM 662 N N . SER A 1 84 ? -9.970 9.341 -14.804 1.00 91.12 84 SER A N 1
ATOM 663 C CA . SER A 1 84 ? -9.844 9.078 -16.243 1.00 91.12 84 SER A CA 1
ATOM 664 C C . SER A 1 84 ? -8.980 7.854 -16.568 1.00 91.12 84 SER A C 1
ATOM 666 O O . SER A 1 84 ? -9.061 7.340 -17.678 1.00 91.12 84 SER A O 1
ATOM 668 N N . TRP A 1 85 ? -8.175 7.371 -15.619 1.00 90.94 85 TRP A N 1
ATOM 669 C CA . TRP A 1 85 ? -7.343 6.173 -15.754 1.00 90.94 85 TRP A CA 1
ATOM 670 C C . TRP A 1 85 ? -8.025 4.915 -15.210 1.00 90.94 85 TRP A C 1
ATOM 672 O O . TRP A 1 85 ? -7.443 3.836 -15.287 1.00 90.94 85 TRP A O 1
ATOM 682 N N . SER A 1 86 ? -9.245 5.024 -14.669 1.00 92.00 86 SER A N 1
ATOM 683 C CA . SER A 1 86 ? -9.960 3.930 -13.989 1.00 92.00 86 SER A CA 1
ATOM 684 C C . SER A 1 86 ? -10.122 2.659 -14.828 1.00 92.00 86 SER A C 1
ATOM 686 O O . SER A 1 86 ? -10.101 1.559 -14.272 1.00 92.00 86 SER A O 1
ATOM 688 N N . SER A 1 87 ? -10.213 2.770 -16.156 1.00 89.56 87 SER A N 1
ATOM 689 C CA . SER A 1 87 ? -10.268 1.612 -17.059 1.00 89.56 87 SER A CA 1
ATOM 690 C C . SER A 1 87 ? -9.035 0.707 -16.946 1.00 89.56 87 SER A C 1
ATOM 692 O O . SER A 1 87 ? -9.182 -0.508 -17.022 1.00 89.56 87 SER A O 1
ATOM 694 N N . SER A 1 88 ? -7.852 1.269 -16.664 1.00 90.12 88 SER A N 1
ATOM 695 C CA . SER A 1 88 ? -6.604 0.510 -16.454 1.00 90.12 88 SER A CA 1
ATOM 696 C C . SER A 1 88 ? -6.561 -0.269 -15.130 1.00 90.12 88 SER A C 1
ATOM 698 O O . SER A 1 88 ? -5.651 -1.062 -14.897 1.00 90.12 88 SER A O 1
ATOM 700 N N . TYR A 1 89 ? -7.532 -0.043 -14.242 1.00 93.50 89 TYR A N 1
ATOM 701 C CA . TYR A 1 89 ? -7.621 -0.704 -12.939 1.00 93.50 89 TYR A CA 1
ATOM 702 C C . TYR A 1 89 ? -8.819 -1.643 -12.848 1.00 93.50 89 TYR A C 1
ATOM 704 O O . TYR A 1 89 ? -8.708 -2.729 -12.292 1.00 93.50 89 TYR A O 1
ATOM 712 N N . THR A 1 90 ? -9.972 -1.212 -13.363 1.00 89.81 90 THR A N 1
ATOM 713 C CA . THR A 1 90 ? -11.276 -1.795 -13.013 1.00 89.81 90 THR A CA 1
ATOM 714 C C . THR A 1 90 ? -11.378 -3.270 -13.385 1.00 89.81 90 THR A C 1
ATOM 716 O O . THR A 1 90 ? -11.819 -4.064 -12.560 1.00 89.81 90 THR A O 1
ATOM 719 N N . TYR A 1 91 ? -10.934 -3.646 -14.587 1.00 90.44 91 TYR A N 1
ATOM 720 C CA . TYR A 1 91 ? -11.006 -5.035 -15.042 1.00 90.44 91 TYR A CA 1
ATOM 721 C C . TYR A 1 91 ? -10.130 -5.961 -14.184 1.00 90.44 91 TYR A C 1
ATOM 723 O O . TYR A 1 91 ? -10.627 -6.940 -13.638 1.00 90.44 91 TYR A O 1
ATOM 731 N N . GLY A 1 92 ? -8.863 -5.599 -13.963 1.00 94.06 92 GLY A N 1
ATOM 732 C CA . GLY A 1 92 ? -7.963 -6.398 -13.125 1.00 94.06 92 GLY A CA 1
ATOM 733 C C . GLY A 1 92 ? -8.375 -6.441 -11.651 1.00 94.06 92 GLY A C 1
ATOM 734 O O . GLY A 1 92 ? -8.218 -7.471 -10.997 1.00 9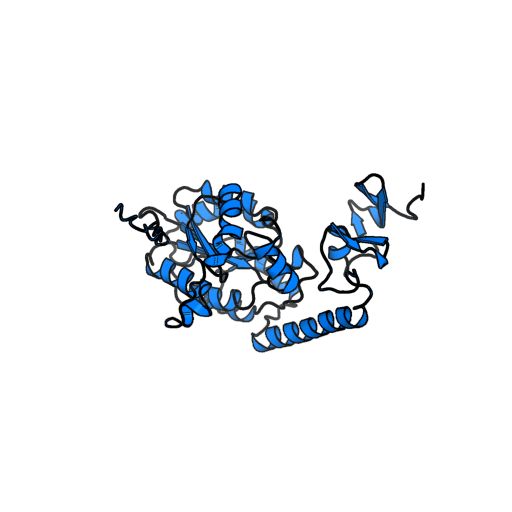4.06 92 GLY A O 1
ATOM 735 N N . LEU A 1 93 ? -8.976 -5.364 -11.127 1.00 96.19 93 LEU A N 1
ATOM 736 C CA . LEU A 1 93 ? -9.573 -5.381 -9.790 1.00 96.19 93 LEU A CA 1
ATOM 737 C C . LEU A 1 93 ? -10.728 -6.375 -9.694 1.00 96.19 93 LEU A C 1
ATOM 739 O O . LEU A 1 93 ? -10.763 -7.162 -8.754 1.00 96.19 93 LEU A O 1
ATOM 743 N N . GLN A 1 94 ? -11.638 -6.365 -10.668 1.00 94.88 94 GLN A N 1
ATOM 744 C CA . GLN A 1 94 ? -12.766 -7.299 -10.717 1.00 94.88 94 GLN A CA 1
ATOM 745 C C . GLN A 1 94 ? -12.318 -8.751 -10.909 1.00 94.88 94 GLN A C 1
ATOM 747 O O . GLN A 1 94 ? -12.943 -9.658 -10.364 1.00 94.88 94 GLN A O 1
ATOM 752 N N . GLU A 1 95 ? -11.252 -8.975 -11.676 1.00 96.50 95 GLU A N 1
ATOM 753 C CA . GLU A 1 95 ? -10.731 -10.312 -11.956 1.00 96.50 95 GLU A CA 1
ATOM 754 C C . GLU A 1 95 ? -10.008 -10.924 -10.748 1.00 96.50 95 GLU A C 1
ATOM 756 O O . GLU A 1 95 ? -10.193 -12.104 -10.435 1.00 96.50 95 GLU A O 1
ATOM 761 N N . HIS A 1 96 ? -9.180 -10.140 -10.055 1.00 97.50 96 HIS A N 1
ATOM 762 C CA . HIS A 1 96 ? -8.244 -10.682 -9.068 1.00 97.50 96 HIS A CA 1
ATOM 763 C C . HIS A 1 96 ? -8.628 -10.423 -7.611 1.00 97.50 96 HIS A C 1
ATOM 765 O O . HIS A 1 96 ? -8.177 -11.166 -6.734 1.00 97.50 96 HIS A O 1
ATOM 771 N N . TYR A 1 97 ? -9.444 -9.406 -7.330 1.00 98.12 97 TYR A N 1
ATOM 772 C CA . TYR A 1 97 ? -9.707 -8.944 -5.970 1.00 98.12 97 TYR A CA 1
ATOM 773 C C . TYR A 1 97 ? -11.188 -9.069 -5.580 1.00 98.12 97 TYR A C 1
ATOM 775 O O . TYR A 1 97 ? -12.070 -9.080 -6.439 1.00 98.12 97 TYR A O 1
ATOM 783 N N . PRO A 1 98 ? -11.493 -9.204 -4.275 1.00 97.12 98 PRO A N 1
ATOM 784 C CA . PRO A 1 98 ? -12.868 -9.197 -3.796 1.00 97.12 98 PRO A CA 1
ATOM 785 C C . PRO A 1 98 ? -13.621 -7.919 -4.208 1.00 97.12 98 PRO A C 1
ATOM 787 O O . PRO A 1 98 ? -13.005 -6.866 -4.361 1.00 97.12 98 PRO A O 1
ATOM 790 N N . PRO A 1 99 ? -14.958 -7.967 -4.325 1.00 94.69 99 PRO A N 1
ATOM 791 C CA . PRO A 1 99 ? -15.750 -6.767 -4.563 1.00 94.69 99 PRO A CA 1
ATOM 792 C C . PRO A 1 99 ? -15.485 -5.688 -3.505 1.00 94.69 99 PRO A C 1
ATOM 794 O O . PRO A 1 99 ? -15.479 -5.964 -2.303 1.00 94.69 99 PRO A O 1
ATOM 797 N N . GLY A 1 100 ? -15.294 -4.454 -3.963 1.00 92.50 100 GLY A N 1
ATOM 798 C CA . GLY A 1 100 ? -14.997 -3.297 -3.127 1.00 92.50 100 GLY A CA 1
ATOM 799 C C . GLY A 1 100 ? -15.075 -1.997 -3.921 1.00 92.50 100 GLY A C 1
ATOM 800 O O . GLY A 1 100 ? -15.222 -2.008 -5.145 1.00 92.50 100 GLY A O 1
ATOM 801 N N . ASN A 1 101 ? -14.963 -0.875 -3.218 1.00 91.69 101 ASN A N 1
ATOM 802 C CA . ASN A 1 101 ? -15.074 0.452 -3.821 1.00 91.69 101 ASN A CA 1
ATOM 803 C C . ASN A 1 101 ? -13.701 0.997 -4.197 1.00 91.69 101 ASN A C 1
ATOM 805 O O . ASN A 1 101 ? -12.814 1.061 -3.347 1.00 91.69 101 ASN A O 1
ATOM 809 N N . ALA A 1 102 ? -13.536 1.426 -5.448 1.00 94.56 102 ALA A N 1
ATOM 810 C CA . ALA A 1 102 ? -12.316 2.068 -5.922 1.00 94.56 102 ALA A CA 1
ATOM 811 C C . ALA A 1 102 ? -12.458 3.599 -5.933 1.00 94.56 102 ALA A C 1
ATOM 813 O O . ALA A 1 102 ? -13.341 4.152 -6.587 1.00 94.56 102 ALA A O 1
ATOM 814 N N . TYR A 1 103 ? -11.559 4.279 -5.228 1.00 94.88 103 TYR A N 1
ATOM 815 C CA . TYR A 1 103 ? -11.525 5.723 -5.044 1.00 94.88 103 TYR A CA 1
ATOM 816 C C . TYR A 1 103 ? -10.337 6.319 -5.797 1.00 94.88 103 TYR A C 1
ATOM 818 O O . TYR A 1 103 ? -9.175 6.050 -5.484 1.00 94.88 103 TYR A O 1
ATOM 826 N N . PHE A 1 104 ? -10.648 7.159 -6.782 1.00 94.62 104 PHE A N 1
ATOM 827 C CA . PHE A 1 104 ? -9.675 7.792 -7.667 1.00 94.62 104 PHE A CA 1
ATOM 828 C C . PHE A 1 104 ? -9.531 9.281 -7.378 1.00 94.62 104 PHE A C 1
ATOM 830 O O . PHE A 1 104 ? -10.443 9.935 -6.862 1.00 94.62 104 PHE A O 1
ATOM 837 N N . ARG A 1 105 ? -8.405 9.854 -7.792 1.00 94.00 105 ARG A N 1
ATOM 838 C CA . ARG A 1 105 ? -8.217 11.301 -7.813 1.00 94.00 105 ARG A CA 1
ATOM 839 C C . ARG A 1 105 ? -9.173 11.951 -8.806 1.00 94.00 105 ARG A C 1
ATOM 841 O O . ARG A 1 105 ? -9.203 11.609 -9.991 1.00 94.00 105 ARG A O 1
ATOM 848 N N . LEU A 1 106 ? -9.904 12.947 -8.324 1.00 90.12 106 LEU A N 1
ATOM 849 C CA . LEU A 1 106 ? -10.712 13.819 -9.166 1.00 90.12 106 LEU A CA 1
ATOM 850 C C . LEU A 1 106 ? -9.885 15.033 -9.587 1.00 90.12 106 LEU A C 1
ATOM 852 O O . LEU A 1 106 ? -9.143 15.606 -8.787 1.00 90.12 106 LEU A O 1
ATOM 856 N N . PHE A 1 107 ? -10.015 15.424 -10.853 1.00 87.75 107 PHE A N 1
ATOM 857 C CA . PHE A 1 107 ? -9.456 16.683 -11.325 1.00 87.75 107 PHE A CA 1
ATOM 858 C C . PHE A 1 107 ? -10.405 17.816 -10.929 1.00 87.75 107 PHE A C 1
ATOM 860 O O . PHE A 1 107 ? -11.343 18.141 -11.652 1.00 87.75 107 PHE A O 1
ATOM 867 N N . ASP A 1 108 ? -10.169 18.381 -9.749 1.00 82.75 108 ASP A N 1
ATOM 868 C CA . ASP A 1 108 ? -10.939 19.496 -9.209 1.00 82.75 108 ASP A CA 1
ATOM 869 C C . ASP A 1 108 ? -9.988 20.594 -8.713 1.00 82.75 108 ASP A C 1
ATOM 871 O O . ASP A 1 108 ? -9.327 20.459 -7.683 1.00 82.75 108 ASP A O 1
ATOM 875 N N . LEU A 1 109 ? -9.916 21.697 -9.463 1.00 86.81 109 LEU A N 1
ATOM 876 C CA . LEU A 1 109 ? -9.073 22.850 -9.128 1.00 86.81 109 LEU A CA 1
ATOM 877 C C . LEU A 1 109 ? -9.593 23.635 -7.912 1.00 86.81 109 LEU A C 1
ATOM 879 O O . LEU A 1 109 ? -8.829 24.394 -7.316 1.00 86.81 109 LEU A O 1
ATOM 883 N N . SER A 1 110 ? -10.861 23.455 -7.526 1.00 88.00 110 SER A N 1
ATOM 884 C CA . SER A 1 110 ? -11.439 24.081 -6.332 1.00 88.00 110 SER A CA 1
ATOM 885 C C . SER A 1 110 ? -11.079 23.329 -5.044 1.00 88.00 110 SER A C 1
ATOM 887 O O . SER A 1 110 ? -11.023 23.927 -3.969 1.00 88.00 110 SER A O 1
ATOM 889 N N . ASN A 1 111 ? -10.739 22.040 -5.153 1.00 86.69 111 ASN A N 1
ATOM 890 C CA . ASN A 1 111 ? -10.319 21.195 -4.043 1.00 86.69 111 ASN A CA 1
ATOM 891 C C . ASN A 1 111 ? -8.868 20.722 -4.218 1.00 86.69 111 ASN A C 1
ATOM 893 O O . ASN A 1 111 ? -8.582 19.575 -4.566 1.00 86.69 111 ASN A O 1
ATOM 897 N N . LEU A 1 112 ? -7.920 21.606 -3.892 1.00 87.81 112 LEU A N 1
ATOM 898 C CA . LEU A 1 112 ? -6.484 21.309 -3.990 1.00 87.81 112 LEU A CA 1
ATOM 899 C C . LEU A 1 112 ? -6.056 20.096 -3.146 1.00 87.81 112 LEU A C 1
ATOM 901 O O . LEU A 1 112 ? -5.092 19.414 -3.491 1.00 87.81 112 LEU A O 1
ATOM 905 N N . LYS A 1 113 ? -6.765 19.793 -2.048 1.00 85.69 113 LYS A N 1
ATOM 906 C CA . LYS A 1 113 ? -6.485 18.589 -1.251 1.00 85.69 113 LYS A CA 1
ATOM 907 C C . LYS A 1 113 ? -6.813 17.322 -2.035 1.00 85.69 113 LYS A C 1
ATOM 909 O O . LYS A 1 113 ? -5.982 16.422 -2.052 1.00 85.69 113 LYS A O 1
ATOM 914 N N . MET A 1 114 ? -7.963 17.275 -2.707 1.00 88.31 114 MET A N 1
ATOM 915 C CA . MET A 1 114 ? -8.320 16.169 -3.602 1.00 88.31 114 MET A CA 1
ATOM 916 C C . MET A 1 114 ? -7.332 16.066 -4.771 1.00 88.31 114 MET A C 1
ATOM 918 O O . MET A 1 114 ? -6.888 14.973 -5.106 1.00 88.31 114 MET A O 1
ATOM 922 N N . LEU A 1 115 ? -6.913 17.197 -5.341 1.00 86.00 115 LEU A N 1
ATOM 923 C CA . LEU A 1 115 ? -5.997 17.208 -6.481 1.00 86.00 115 LEU A CA 1
ATOM 924 C C . LEU A 1 115 ? -4.595 16.669 -6.149 1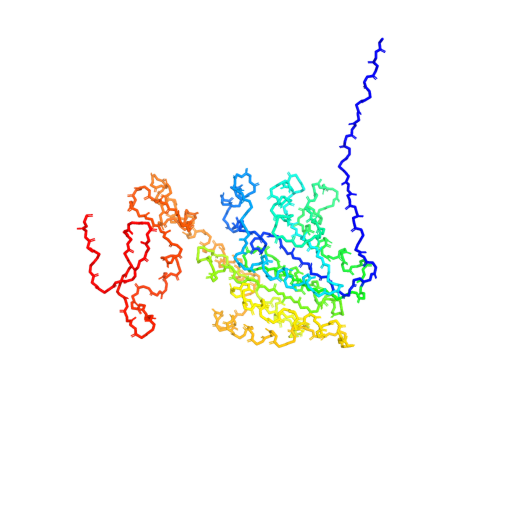.00 86.00 115 LEU A C 1
ATOM 926 O O . LEU A 1 115 ? -3.999 15.972 -6.967 1.00 86.00 115 LEU A O 1
ATOM 930 N N . PHE A 1 116 ? -4.055 16.988 -4.970 1.00 86.44 116 PHE A N 1
ATOM 931 C CA . PHE A 1 116 ? -2.675 16.631 -4.614 1.00 86.44 116 PHE A CA 1
ATOM 932 C C . PHE A 1 116 ? -2.555 15.466 -3.627 1.00 86.44 116 PHE A C 1
ATOM 934 O O . PHE A 1 116 ? -1.493 14.856 -3.555 1.00 86.44 116 PHE A O 1
ATOM 941 N N . ASN A 1 117 ? -3.613 15.148 -2.876 1.00 90.19 117 ASN A N 1
ATOM 942 C CA . ASN A 1 117 ? -3.602 14.145 -1.808 1.00 90.19 117 ASN A CA 1
ATOM 943 C C . ASN A 1 117 ? -4.894 13.305 -1.799 1.00 90.19 117 ASN A C 1
ATOM 945 O O . ASN A 1 117 ? -5.413 12.992 -0.726 1.00 90.19 117 ASN A O 1
ATOM 949 N N . ALA A 1 118 ? -5.425 12.953 -2.976 1.00 91.38 118 ALA A N 1
ATOM 950 C CA . ALA A 1 118 ? -6.664 12.180 -3.124 1.00 91.38 118 ALA A CA 1
ATOM 951 C C . ALA A 1 118 ? -6.710 10.954 -2.208 1.00 91.38 118 ALA A C 1
ATOM 953 O O . ALA A 1 118 ? -7.690 10.770 -1.490 1.00 91.38 118 ALA A O 1
ATOM 954 N N . ARG A 1 119 ? -5.626 10.165 -2.155 1.00 92.94 119 ARG A N 1
ATOM 955 C CA . ARG A 1 119 ? -5.543 8.987 -1.276 1.00 92.94 119 ARG A CA 1
ATOM 956 C C . ARG A 1 119 ? -5.823 9.328 0.187 1.00 92.94 119 ARG A C 1
ATOM 958 O O . ARG A 1 119 ? -6.562 8.608 0.852 1.00 92.94 119 ARG A O 1
ATOM 965 N N . GLN A 1 120 ? -5.219 10.408 0.689 1.00 92.19 120 GLN A N 1
ATOM 966 C CA . GLN A 1 120 ? -5.443 10.852 2.063 1.00 92.19 120 GLN A CA 1
ATOM 967 C C . GLN A 1 120 ? -6.900 11.254 2.262 1.00 92.19 120 GLN A C 1
ATOM 969 O O . GLN A 1 120 ? -7.501 10.833 3.241 1.00 92.19 120 GLN A O 1
ATOM 974 N N . VAL A 1 121 ? -7.440 12.065 1.349 1.00 92.94 121 VAL A N 1
ATOM 975 C CA . VAL A 1 121 ? -8.810 12.577 1.450 1.00 92.94 121 VAL A CA 1
ATOM 976 C C . VAL A 1 121 ? -9.808 11.424 1.475 1.00 92.94 121 VAL A C 1
ATOM 978 O O . VAL A 1 121 ? -10.641 11.378 2.369 1.00 92.94 121 VAL A O 1
ATOM 981 N N . HIS A 1 122 ? -9.674 10.459 0.565 1.00 94.38 122 HIS A N 1
ATOM 982 C CA . HIS A 1 122 ? -10.557 9.293 0.507 1.00 94.38 122 HIS A CA 1
ATOM 983 C C . HIS A 1 122 ? -10.447 8.418 1.754 1.00 94.38 122 HIS A C 1
ATOM 985 O O . HIS A 1 122 ? -11.464 8.063 2.337 1.00 94.38 122 HIS A O 1
ATOM 991 N N . ALA A 1 123 ? -9.227 8.107 2.206 1.00 94.00 123 ALA A N 1
ATOM 992 C CA . ALA A 1 123 ? -9.036 7.328 3.428 1.00 94.00 123 ALA A CA 1
ATOM 993 C C . ALA A 1 123 ? -9.604 8.044 4.665 1.00 94.00 123 ALA A C 1
ATOM 995 O O . ALA A 1 123 ? -10.210 7.402 5.514 1.00 94.00 123 ALA A O 1
ATOM 996 N N . GLU A 1 124 ? -9.430 9.364 4.763 1.00 94.19 124 GLU A N 1
ATOM 997 C CA . GLU A 1 124 ? -9.977 10.181 5.849 1.00 94.19 124 GLU A CA 1
ATOM 998 C C . GLU A 1 124 ? -11.510 10.197 5.819 1.00 94.19 124 GLU A C 1
ATOM 1000 O O . GLU A 1 124 ? -12.124 9.914 6.842 1.00 94.19 124 GLU A O 1
ATOM 1005 N N . SER A 1 125 ? -12.127 10.407 4.651 1.00 92.62 125 SER A N 1
ATOM 1006 C CA . SER A 1 125 ? -13.587 10.362 4.497 1.00 92.62 125 SER A CA 1
ATOM 1007 C C . SER A 1 125 ? -14.177 9.008 4.893 1.00 92.62 125 SER A C 1
ATOM 1009 O O . SER A 1 125 ? -15.152 8.976 5.633 1.00 92.62 125 SER A O 1
ATOM 1011 N N . LEU A 1 126 ? -13.552 7.900 4.485 1.00 92.50 126 LEU A N 1
ATOM 1012 C CA . LEU A 1 126 ? -13.985 6.550 4.866 1.00 92.50 126 LEU A CA 1
ATOM 1013 C C . LEU A 1 126 ? -13.983 6.328 6.383 1.00 92.50 126 LEU A C 1
ATOM 1015 O O . LEU A 1 126 ? -14.859 5.652 6.915 1.00 92.50 126 LEU A O 1
ATOM 1019 N N . ILE A 1 127 ? -12.985 6.875 7.077 1.00 92.38 127 ILE A N 1
ATOM 1020 C CA . ILE A 1 127 ? -12.869 6.758 8.535 1.00 92.38 127 ILE A CA 1
ATOM 1021 C C . ILE A 1 127 ? -13.888 7.662 9.233 1.00 92.38 127 ILE A C 1
ATOM 1023 O O . ILE A 1 127 ? -14.487 7.252 10.226 1.00 92.38 127 ILE A O 1
ATOM 1027 N N . ASP A 1 128 ? -14.090 8.874 8.715 1.00 91.62 128 ASP A N 1
ATOM 1028 C CA . ASP A 1 128 ? -15.028 9.850 9.269 1.00 91.62 128 ASP A CA 1
ATOM 1029 C C . ASP A 1 128 ? -16.497 9.411 9.085 1.00 91.62 128 ASP A C 1
ATOM 1031 O O . ASP A 1 128 ? -17.339 9.748 9.919 1.00 91.62 128 ASP A O 1
ATOM 1035 N N . GLU A 1 129 ? -16.809 8.638 8.036 1.00 89.81 129 GLU A N 1
ATOM 1036 C CA . GLU A 1 129 ? -18.142 8.064 7.786 1.00 89.81 129 GLU A CA 1
ATOM 1037 C C . GLU A 1 129 ? -18.583 7.073 8.877 1.00 89.81 129 GLU A C 1
ATOM 1039 O O . GLU A 1 129 ? -19.759 7.047 9.245 1.00 89.81 129 GLU A O 1
ATOM 1044 N N . ASP A 1 130 ? -17.657 6.275 9.419 1.00 86.94 130 ASP A N 1
ATOM 1045 C CA . ASP A 1 130 ? -17.941 5.319 10.495 1.00 86.94 130 ASP A CA 1
ATOM 1046 C C . ASP A 1 130 ? -16.754 5.188 11.470 1.00 86.94 130 ASP A C 1
ATOM 1048 O O . ASP A 1 130 ? -15.968 4.235 11.399 1.00 86.94 130 ASP A O 1
ATOM 1052 N N . PRO A 1 131 ? -16.622 6.112 12.441 1.00 84.94 131 PRO A N 1
ATOM 1053 C CA . PRO A 1 131 ? -15.501 6.116 13.381 1.00 84.94 131 PRO A CA 1
ATOM 1054 C C . PRO A 1 131 ? -15.451 4.891 14.305 1.00 84.94 131 PRO A C 1
ATOM 1056 O O . PRO A 1 131 ? -14.411 4.628 14.916 1.00 84.94 131 PRO A O 1
ATOM 1059 N N . ASN A 1 132 ? -16.554 4.145 14.437 1.00 86.12 132 ASN A N 1
ATOM 1060 C CA . ASN A 1 132 ? -16.614 2.933 15.259 1.00 86.12 132 ASN A CA 1
ATOM 1061 C C . ASN A 1 132 ? -16.087 1.699 14.518 1.00 86.12 132 ASN A C 1
ATOM 1063 O O . ASN A 1 132 ? -15.833 0.659 15.137 1.00 86.12 132 ASN A O 1
ATOM 1067 N N . ARG A 1 133 ? -15.911 1.801 13.200 1.00 90.62 133 ARG A N 1
ATOM 1068 C CA . ARG A 1 133 ? -15.388 0.726 12.372 1.00 90.62 133 ARG A CA 1
ATOM 1069 C C . ARG A 1 133 ? -13.889 0.555 12.558 1.00 90.62 133 ARG A C 1
ATOM 1071 O O . ARG A 1 133 ? -13.134 1.514 12.712 1.00 90.62 133 ARG A O 1
ATOM 1078 N N . LYS A 1 134 ? -13.445 -0.701 12.514 1.00 94.50 134 LYS A N 1
ATOM 1079 C CA . LYS A 1 134 ? -12.025 -1.052 12.559 1.00 94.50 134 LYS A CA 1
ATOM 1080 C C . LYS A 1 134 ? -11.441 -1.004 11.147 1.00 94.50 134 LYS A C 1
ATOM 1082 O O . LYS A 1 134 ? -11.940 -1.670 10.247 1.00 94.50 134 LYS A O 1
ATOM 1087 N N . PHE A 1 135 ? -10.360 -0.263 10.959 1.00 96.19 135 PHE A N 1
ATOM 1088 C CA . PHE A 1 135 ? -9.682 -0.101 9.678 1.00 96.19 135 PHE A CA 1
ATOM 1089 C C . PHE A 1 135 ? -8.284 -0.707 9.708 1.00 96.19 135 PHE A C 1
ATOM 1091 O O . PHE A 1 135 ? -7.546 -0.564 10.686 1.00 96.19 135 PHE A O 1
ATOM 1098 N N . ILE A 1 136 ? -7.897 -1.338 8.606 1.00 97.06 136 ILE A N 1
ATOM 1099 C CA . ILE A 1 136 ? -6.513 -1.724 8.326 1.00 97.06 136 ILE A CA 1
ATOM 1100 C C . ILE A 1 136 ? -6.098 -0.970 7.072 1.00 97.06 136 ILE A C 1
ATOM 1102 O O . ILE A 1 136 ? -6.772 -1.079 6.048 1.00 97.06 136 ILE A O 1
ATOM 1106 N N . LEU A 1 137 ? -5.015 -0.198 7.158 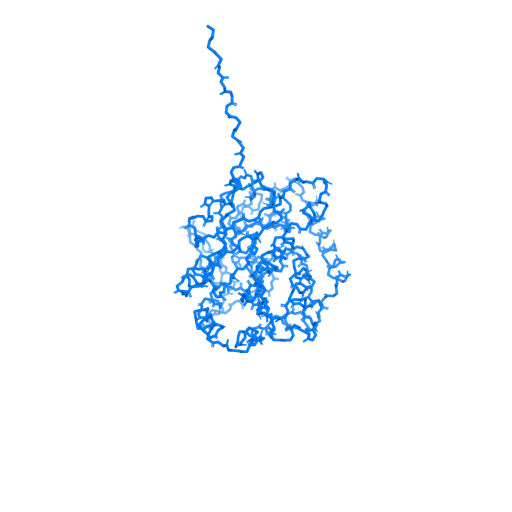1.00 97.94 137 LEU A N 1
ATOM 1107 C CA . LEU A 1 137 ? -4.482 0.517 6.000 1.00 97.94 137 LEU A CA 1
ATOM 1108 C C . LEU A 1 137 ? -3.331 -0.293 5.404 1.00 97.94 137 LEU A C 1
ATOM 1110 O O . LEU A 1 137 ? -2.336 -0.530 6.091 1.00 97.94 137 LEU A O 1
ATOM 1114 N N . VAL A 1 138 ? -3.463 -0.710 4.147 1.00 97.75 138 VAL A N 1
ATOM 1115 C CA . VAL A 1 138 ? -2.461 -1.492 3.415 1.00 97.75 138 VAL A CA 1
ATOM 1116 C C . VAL A 1 138 ? -1.778 -0.591 2.396 1.00 97.75 138 VAL A C 1
ATOM 1118 O O . VAL A 1 138 ? -2.438 0.022 1.563 1.00 97.75 138 VAL A O 1
ATOM 1121 N N . GLY A 1 139 ? -0.459 -0.484 2.477 1.00 96.12 139 GLY A N 1
ATOM 1122 C CA . GLY A 1 139 ? 0.352 0.356 1.603 1.00 96.12 139 GLY A CA 1
ATOM 1123 C C . GLY A 1 139 ? 1.701 -0.280 1.305 1.00 96.12 139 GLY A C 1
ATOM 1124 O O . GLY A 1 139 ? 1.935 -1.448 1.610 1.00 96.12 139 GLY A O 1
ATOM 1125 N N . ASP A 1 140 ? 2.617 0.508 0.763 1.00 93.19 140 ASP A N 1
ATOM 1126 C CA . ASP A 1 140 ? 3.958 0.064 0.403 1.00 93.19 140 ASP A CA 1
ATOM 1127 C C . ASP A 1 140 ? 5.042 1.101 0.757 1.00 93.19 140 ASP A C 1
ATOM 1129 O O . ASP A 1 140 ? 4.775 2.208 1.237 1.00 93.19 140 ASP A O 1
ATOM 1133 N N . PHE A 1 141 ? 6.302 0.723 0.541 1.00 86.88 141 PHE A N 1
ATOM 1134 C CA . PHE A 1 141 ? 7.472 1.588 0.731 1.00 86.88 141 PHE A CA 1
ATOM 1135 C C . PHE A 1 141 ? 8.035 2.214 -0.556 1.00 86.88 141 PHE A C 1
ATOM 1137 O O . PHE A 1 141 ? 9.031 2.943 -0.500 1.00 86.88 141 PHE A O 1
ATOM 1144 N N . ALA A 1 142 ? 7.411 1.952 -1.699 1.00 84.50 142 ALA A N 1
ATOM 1145 C CA . ALA A 1 142 ? 7.726 2.491 -3.018 1.00 84.50 142 ALA A CA 1
ATOM 1146 C C . ALA A 1 142 ? 6.803 3.646 -3.459 1.00 84.50 142 ALA A C 1
ATOM 1148 O O . ALA A 1 142 ? 7.101 4.305 -4.454 1.00 84.50 142 ALA A O 1
ATOM 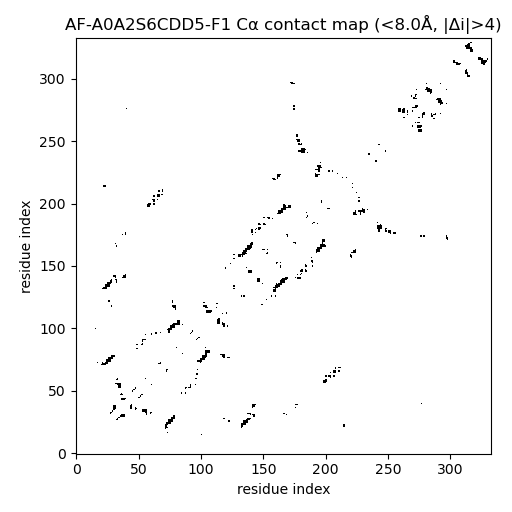1149 N N . THR A 1 143 ? 5.746 3.964 -2.713 1.00 89.00 143 THR A N 1
ATOM 1150 C CA . THR A 1 143 ? 4.887 5.119 -2.989 1.00 89.00 143 THR A CA 1
ATOM 1151 C C . THR A 1 143 ? 5.356 6.347 -2.199 1.00 89.00 143 THR A C 1
ATOM 1153 O O . THR A 1 143 ? 5.290 6.369 -0.960 1.00 89.00 143 THR A O 1
ATOM 1156 N N . PRO A 1 144 ? 5.834 7.417 -2.871 1.00 83.06 144 PRO A N 1
ATOM 1157 C CA . PRO A 1 144 ? 6.303 8.620 -2.192 1.00 83.06 144 PRO A CA 1
ATOM 1158 C C . PRO A 1 144 ? 5.236 9.236 -1.279 1.00 83.06 144 PRO A C 1
ATOM 1160 O O . PRO A 1 144 ? 4.113 9.504 -1.688 1.00 83.06 144 PRO A O 1
ATOM 1163 N N . GLY A 1 145 ? 5.600 9.498 -0.021 1.00 86.31 145 GLY A N 1
ATOM 1164 C CA . GLY A 1 145 ? 4.738 10.189 0.945 1.00 86.31 145 GLY A CA 1
ATOM 1165 C C . GLY A 1 145 ? 3.659 9.331 1.620 1.00 86.31 145 GLY A C 1
ATOM 1166 O O . GLY A 1 145 ? 3.149 9.760 2.659 1.00 86.31 145 GLY A O 1
ATOM 1167 N N . LEU A 1 146 ? 3.371 8.119 1.128 1.00 91.88 146 LEU A N 1
ATOM 1168 C CA . LEU A 1 146 ? 2.299 7.257 1.645 1.00 91.88 146 LEU A CA 1
ATOM 1169 C C . LEU A 1 146 ? 2.433 6.982 3.151 1.00 91.88 146 LEU A C 1
ATOM 1171 O O . LEU A 1 146 ? 1.486 7.191 3.907 1.00 91.88 146 LEU A O 1
ATOM 1175 N N . ILE A 1 147 ? 3.631 6.609 3.612 1.00 92.00 147 ILE A N 1
ATOM 1176 C CA . ILE A 1 147 ? 3.894 6.293 5.029 1.00 92.00 147 ILE A CA 1
ATOM 1177 C C . ILE A 1 147 ? 3.538 7.471 5.940 1.00 92.00 147 ILE A C 1
ATOM 1179 O O . ILE A 1 147 ? 2.952 7.292 7.003 1.00 92.00 147 ILE A O 1
ATOM 1183 N N . ASN A 1 148 ? 3.884 8.692 5.526 1.00 91.75 148 ASN A N 1
ATOM 1184 C CA . ASN A 1 148 ? 3.616 9.896 6.305 1.00 91.75 148 ASN A CA 1
ATOM 1185 C C . ASN A 1 148 ? 2.112 10.172 6.408 1.00 91.75 148 ASN A C 1
ATOM 1187 O O . ASN A 1 148 ? 1.637 10.565 7.471 1.00 91.75 148 ASN A O 1
ATOM 1191 N N . VAL A 1 149 ? 1.368 9.950 5.323 1.00 93.00 149 VAL A N 1
ATOM 1192 C CA . VAL A 1 149 ? -0.095 10.074 5.309 1.00 93.00 149 VAL A CA 1
ATOM 1193 C C . VAL A 1 149 ? -0.722 9.046 6.249 1.00 93.00 149 VAL A C 1
ATOM 1195 O O . VAL A 1 149 ? -1.479 9.416 7.145 1.00 93.00 149 VAL A O 1
ATOM 1198 N N . TYR A 1 150 ? -0.366 7.770 6.102 1.00 96.12 150 TYR A N 1
ATOM 1199 C CA . TYR A 1 150 ? -0.952 6.685 6.894 1.00 96.12 150 TYR A CA 1
ATOM 1200 C C . TYR A 1 150 ? -0.603 6.795 8.380 1.00 96.12 150 TYR A C 1
ATOM 1202 O O . TYR A 1 150 ? -1.479 6.627 9.227 1.00 96.12 150 TYR A O 1
ATOM 1210 N N . ALA A 1 151 ? 0.638 7.167 8.708 1.00 95.56 151 ALA A N 1
ATOM 1211 C CA . ALA A 1 151 ? 1.048 7.440 10.082 1.00 95.56 151 ALA A CA 1
ATOM 1212 C C . ALA A 1 151 ? 0.200 8.556 10.712 1.00 95.56 151 ALA A C 1
ATOM 1214 O O . ALA A 1 151 ? -0.338 8.380 11.805 1.00 95.56 151 ALA A O 1
ATOM 1215 N N . LYS A 1 152 ? 0.018 9.683 10.008 1.00 95.06 152 LYS A N 1
ATOM 1216 C CA . LYS A 1 152 ? -0.807 10.802 10.492 1.00 95.06 152 LYS A CA 1
ATOM 1217 C C . LYS A 1 152 ? -2.265 10.402 10.701 1.00 95.06 152 LYS A C 1
ATOM 1219 O O . LYS A 1 152 ? -2.832 10.750 11.734 1.00 95.06 152 LYS A O 1
ATOM 1224 N N . LEU A 1 153 ? -2.854 9.663 9.759 1.00 95.56 153 LEU A N 1
ATOM 1225 C CA . LEU A 1 153 ? -4.227 9.169 9.891 1.00 95.56 153 LEU A CA 1
ATOM 1226 C C . LEU A 1 153 ? -4.367 8.245 11.106 1.00 95.56 153 LEU A C 1
ATOM 1228 O O . LEU A 1 153 ? -5.287 8.426 11.899 1.00 95.56 153 LEU A O 1
ATOM 1232 N N . ALA A 1 154 ? -3.437 7.308 11.306 1.00 95.81 154 ALA A N 1
ATOM 1233 C CA . ALA A 1 154 ? -3.475 6.375 12.434 1.00 95.81 154 ALA A CA 1
ATOM 1234 C C . ALA A 1 154 ? -3.258 7.046 13.799 1.00 95.81 154 ALA A C 1
ATOM 1236 O O . ALA A 1 154 ? -3.842 6.604 14.794 1.00 95.81 154 ALA A O 1
ATOM 1237 N N . ILE A 1 155 ? -2.447 8.109 13.852 1.00 95.19 155 ILE A N 1
ATOM 1238 C CA . ILE A 1 155 ? -2.282 8.945 15.050 1.00 95.19 155 ILE A CA 1
ATOM 1239 C C . ILE A 1 155 ? -3.573 9.722 15.341 1.00 95.19 155 ILE A C 1
ATOM 1241 O O . ILE A 1 155 ? -4.002 9.765 16.491 1.00 95.19 155 ILE A O 1
ATOM 1245 N N . LYS A 1 156 ? -4.208 10.307 14.313 1.00 95.19 156 LYS A N 1
ATOM 1246 C CA . LYS A 1 156 ? -5.464 11.066 14.449 1.00 95.19 156 LYS A CA 1
ATOM 1247 C C . LYS A 1 156 ? -6.645 10.173 14.849 1.00 95.19 156 LYS A C 1
ATOM 1249 O O . LYS A 1 156 ? -7.480 10.602 15.638 1.00 95.19 156 LYS A O 1
ATOM 1254 N N . ASN A 1 157 ? -6.686 8.938 14.347 1.00 94.38 157 ASN A N 1
ATOM 1255 C CA . ASN A 1 157 ? -7.802 8.006 14.526 1.00 94.38 157 ASN A CA 1
ATOM 1256 C C . ASN A 1 157 ? -7.358 6.721 15.255 1.00 94.38 157 ASN A C 1
ATOM 1258 O O . ASN A 1 157 ? -7.333 5.641 14.654 1.00 94.38 157 ASN A O 1
ATOM 1262 N N . PRO A 1 158 ? -6.976 6.803 16.547 1.00 92.38 158 PRO A N 1
ATOM 1263 C CA . PRO A 1 158 ? -6.368 5.690 17.271 1.00 92.38 158 PRO A CA 1
ATOM 1264 C C . PRO A 1 158 ? -7.316 4.517 17.549 1.00 92.38 158 PRO A C 1
ATOM 1266 O O . PRO A 1 158 ? -6.844 3.390 17.673 1.00 92.38 158 PRO A O 1
ATOM 1269 N N . ARG A 1 159 ? -8.629 4.776 17.639 1.00 91.00 159 ARG A N 1
ATOM 1270 C CA . ARG A 1 159 ? -9.658 3.748 17.874 1.00 91.00 159 ARG A CA 1
ATOM 1271 C C . ARG A 1 159 ? -10.140 3.072 16.594 1.00 91.00 159 ARG A C 1
ATOM 1273 O O . ARG A 1 159 ? -10.523 1.911 16.624 1.00 91.00 159 ARG A O 1
ATOM 1280 N N . SER A 1 160 ? -10.144 3.788 15.474 1.00 92.94 160 SER A N 1
ATOM 1281 C CA . SER A 1 160 ? -10.682 3.267 14.215 1.00 92.94 160 SER A CA 1
ATOM 1282 C C . SER A 1 160 ? -9.594 2.527 13.445 1.00 92.94 160 SER A C 1
ATOM 1284 O O . SER A 1 160 ? -9.773 1.369 13.089 1.00 92.94 160 SER A O 1
ATOM 1286 N N . ILE A 1 161 ? -8.413 3.126 13.248 1.00 95.69 161 ILE A N 1
ATOM 1287 C CA . ILE A 1 161 ? -7.312 2.445 12.553 1.00 95.69 161 ILE A CA 1
ATOM 1288 C C . ILE A 1 161 ? -6.626 1.476 13.513 1.00 95.69 161 ILE A C 1
ATOM 1290 O O . ILE A 1 161 ? -6.099 1.873 14.542 1.00 95.69 161 ILE A O 1
ATOM 1294 N N . GLN A 1 162 ? -6.581 0.198 13.179 1.00 95.06 162 GLN A N 1
ATOM 1295 C CA . GLN A 1 162 ? -6.052 -0.836 14.065 1.00 95.06 162 GLN A CA 1
ATOM 1296 C C . GLN A 1 162 ? -4.614 -1.192 13.703 1.00 95.06 162 GLN A C 1
ATOM 1298 O O . GLN A 1 162 ? -3.761 -1.265 14.584 1.00 95.06 162 GLN A O 1
ATOM 1303 N N . CYS A 1 163 ? -4.310 -1.328 12.414 1.00 96.12 163 CYS A N 1
ATOM 1304 C CA . CYS A 1 163 ? -2.974 -1.684 11.953 1.00 96.12 163 CYS A CA 1
ATOM 1305 C C . CYS A 1 163 ? -2.654 -1.032 10.604 1.00 96.12 163 CYS A C 1
ATOM 1307 O O . CYS A 1 163 ? -3.506 -0.950 9.718 1.00 96.12 163 CYS A O 1
ATOM 1309 N N . LEU A 1 164 ? -1.410 -0.580 10.461 1.00 96.75 164 LEU A N 1
ATOM 1310 C CA . LEU A 1 164 ? -0.797 -0.196 9.194 1.00 96.75 164 LEU A CA 1
ATOM 1311 C C . LEU A 1 164 ? 0.025 -1.374 8.667 1.00 96.75 164 LEU A C 1
ATOM 1313 O O . LEU A 1 164 ? 0.865 -1.915 9.381 1.00 96.75 164 LEU A O 1
ATOM 1317 N N . VAL A 1 165 ? -0.191 -1.775 7.427 1.00 95.69 165 VAL A N 1
ATOM 1318 C CA . VAL A 1 165 ? 0.437 -2.958 6.839 1.00 95.69 165 VAL A CA 1
ATOM 1319 C C . VAL A 1 165 ? 1.189 -2.517 5.590 1.00 95.69 165 VAL A C 1
ATOM 1321 O O . VAL A 1 165 ? 0.571 -2.038 4.646 1.00 95.69 165 VAL A O 1
ATOM 1324 N N . PHE A 1 166 ? 2.517 -2.636 5.592 1.00 93.69 166 PHE A N 1
ATOM 1325 C CA . PHE A 1 166 ? 3.360 -2.160 4.491 1.00 93.69 166 PHE A CA 1
ATOM 1326 C C . PHE A 1 166 ? 4.038 -3.304 3.735 1.00 93.69 166 PHE A C 1
ATOM 1328 O O . PHE A 1 166 ? 4.679 -4.155 4.348 1.00 93.69 166 PHE A O 1
ATOM 1335 N N . LEU A 1 167 ? 3.959 -3.289 2.407 1.00 90.56 167 LEU A N 1
ATOM 1336 C CA . LEU A 1 167 ? 4.771 -4.146 1.548 1.00 90.56 167 LEU A CA 1
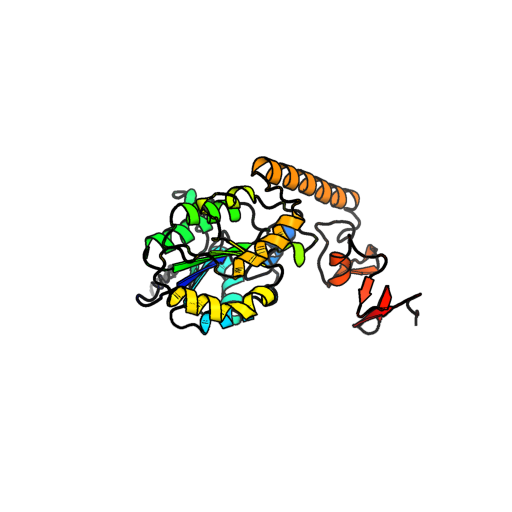ATOM 1337 C C . LEU A 1 167 ? 6.147 -3.507 1.312 1.00 90.56 167 LEU A C 1
ATOM 1339 O O . LEU A 1 167 ? 6.252 -2.361 0.856 1.00 90.56 167 LEU A O 1
ATOM 1343 N N . ASP A 1 168 ? 7.217 -4.262 1.557 1.00 84.44 168 ASP A N 1
ATOM 1344 C CA . ASP A 1 168 ? 8.559 -3.878 1.127 1.00 84.44 168 ASP A CA 1
ATOM 1345 C C . ASP A 1 168 ? 8.817 -4.310 -0.320 1.00 84.44 168 ASP A C 1
ATOM 1347 O O . ASP A 1 168 ? 9.471 -5.311 -0.603 1.00 84.44 168 ASP A O 1
ATOM 1351 N N . VAL A 1 169 ? 8.347 -3.489 -1.257 1.00 78.06 169 VAL A N 1
ATOM 1352 C CA . VAL A 1 169 ? 8.522 -3.694 -2.706 1.00 78.06 169 VAL A CA 1
ATOM 1353 C C . VAL A 1 169 ? 10.001 -3.801 -3.102 1.00 78.06 169 VAL A C 1
ATOM 1355 O O . VAL A 1 169 ? 10.318 -4.326 -4.160 1.00 78.06 169 VAL A O 1
ATOM 1358 N N . ARG A 1 170 ? 10.954 -3.346 -2.275 1.00 72.56 170 ARG A N 1
ATOM 1359 C CA . ARG A 1 170 ? 12.392 -3.488 -2.575 1.00 72.56 170 ARG A CA 1
ATOM 1360 C C . ARG A 1 170 ? 12.859 -4.942 -2.494 1.00 72.56 170 ARG A C 1
ATOM 1362 O O . ARG A 1 170 ? 13.854 -5.278 -3.135 1.00 72.56 170 ARG A O 1
ATOM 1369 N N . ALA A 1 171 ? 12.170 -5.780 -1.717 1.00 69.81 171 ALA A N 1
ATOM 1370 C CA . ALA A 1 171 ? 12.485 -7.201 -1.596 1.00 69.81 171 ALA A CA 1
ATOM 1371 C C . ALA A 1 171 ? 12.180 -7.964 -2.894 1.00 69.81 171 ALA A C 1
ATOM 1373 O O . ALA A 1 171 ? 12.920 -8.873 -3.273 1.00 69.81 171 ALA A O 1
ATOM 1374 N N . THR A 1 172 ? 11.133 -7.551 -3.609 1.00 67.75 172 THR A N 1
ATOM 1375 C CA . THR A 1 172 ? 10.734 -8.122 -4.903 1.00 67.75 172 THR A CA 1
ATOM 1376 C C . THR A 1 172 ? 11.268 -7.322 -6.092 1.00 67.75 172 THR A C 1
ATOM 1378 O O . THR A 1 172 ? 11.440 -7.880 -7.170 1.00 67.75 172 THR A O 1
ATOM 1381 N N . ASN A 1 173 ? 11.615 -6.045 -5.901 1.00 72.62 173 ASN A N 1
ATOM 1382 C CA . ASN A 1 173 ? 12.108 -5.152 -6.944 1.00 72.62 173 ASN A CA 1
ATOM 1383 C C . ASN A 1 173 ? 13.363 -4.361 -6.507 1.00 72.62 173 ASN A C 1
ATOM 1385 O O . ASN A 1 173 ? 13.277 -3.221 -6.035 1.00 72.62 173 ASN A O 1
ATOM 1389 N N . PRO A 1 174 ? 14.568 -4.919 -6.711 1.00 67.06 174 PRO A N 1
ATOM 1390 C CA . PRO A 1 174 ? 15.827 -4.298 -6.291 1.00 67.06 174 PRO A CA 1
ATOM 1391 C C . PRO A 1 174 ? 16.199 -3.059 -7.124 1.00 67.06 174 PRO A C 1
ATOM 1393 O O . PRO A 1 174 ? 17.051 -2.255 -6.722 1.00 67.06 174 PRO A O 1
ATOM 1396 N N . ALA A 1 175 ? 15.558 -2.858 -8.282 1.00 72.06 175 ALA A N 1
ATOM 1397 C CA . ALA A 1 175 ? 15.723 -1.643 -9.067 1.00 72.06 175 ALA A CA 1
ATOM 1398 C C . ALA A 1 175 ? 15.066 -0.432 -8.385 1.00 72.06 175 ALA A C 1
ATOM 1400 O O . ALA A 1 175 ? 15.504 0.691 -8.642 1.00 72.06 175 ALA A O 1
ATOM 1401 N N . ASN A 1 176 ? 14.155 -0.635 -7.425 1.00 76.31 176 ASN A N 1
ATOM 1402 C CA . ASN A 1 176 ? 13.587 0.448 -6.635 1.00 76.31 176 ASN A CA 1
ATOM 1403 C C . ASN A 1 176 ? 14.670 1.195 -5.837 1.00 76.31 176 ASN A C 1
ATOM 1405 O O . ASN A 1 176 ? 15.363 0.668 -4.962 1.00 76.31 176 ASN A O 1
ATOM 1409 N N . TRP A 1 177 ? 14.835 2.462 -6.183 1.00 75.38 177 TRP A N 1
ATOM 1410 C CA . TRP A 1 177 ? 15.798 3.387 -5.600 1.00 75.38 177 TRP A CA 1
ATOM 1411 C C . TRP A 1 177 ? 15.241 4.306 -4.516 1.00 75.38 177 TRP A C 1
ATOM 1413 O O . TRP A 1 177 ? 16.029 5.025 -3.889 1.00 75.38 177 TRP A O 1
ATOM 1423 N N . LEU A 1 178 ? 13.927 4.291 -4.286 1.00 76.56 178 LEU A N 1
ATOM 1424 C CA . LEU A 1 178 ? 13.315 5.130 -3.273 1.00 76.56 178 LEU A CA 1
ATOM 1425 C C . LEU A 1 178 ? 13.794 4.728 -1.888 1.00 76.56 178 LEU A C 1
ATOM 1427 O O . LEU A 1 178 ? 13.992 3.553 -1.562 1.00 76.56 178 LEU A O 1
ATOM 1431 N N . VAL A 1 179 ? 13.977 5.745 -1.058 1.00 78.00 179 VAL A N 1
ATOM 1432 C CA . VAL A 1 179 ? 14.226 5.560 0.363 1.00 78.00 179 VAL A CA 1
ATOM 1433 C C . VAL A 1 179 ? 12.957 5.966 1.103 1.00 78.00 179 VAL A C 1
ATOM 1435 O O . VAL A 1 179 ? 12.616 7.151 1.093 1.00 78.00 179 VAL A O 1
ATOM 1438 N N . PRO A 1 180 ? 12.242 5.014 1.731 1.00 76.94 180 PRO A N 1
ATOM 1439 C CA . PRO A 1 180 ? 11.006 5.324 2.429 1.00 76.94 180 PRO A CA 1
ATOM 1440 C C . PRO A 1 180 ? 11.266 6.250 3.619 1.00 76.94 180 PRO A C 1
ATOM 1442 O O . PRO A 1 180 ? 12.260 6.123 4.338 1.00 76.94 180 PRO A O 1
ATOM 1445 N N . THR A 1 181 ? 10.339 7.177 3.856 1.00 81.12 181 THR A N 1
ATOM 1446 C CA . THR A 1 181 ? 10.354 8.025 5.054 1.00 81.12 181 THR A CA 1
ATOM 1447 C C . THR A 1 181 ? 9.754 7.248 6.223 1.00 81.12 181 THR A C 1
ATOM 1449 O O . THR A 1 181 ? 8.539 7.210 6.384 1.00 81.12 181 THR A O 1
ATOM 1452 N N . THR A 1 182 ? 10.600 6.621 7.041 1.00 83.00 182 THR A N 1
ATOM 1453 C CA . THR A 1 182 ? 10.168 5.722 8.128 1.00 83.00 182 THR A CA 1
ATOM 1454 C C . THR A 1 182 ? 10.112 6.388 9.502 1.00 83.00 182 THR A C 1
ATOM 1456 O O . THR A 1 182 ? 9.577 5.795 10.434 1.00 83.00 182 THR A O 1
ATOM 1459 N N . LYS A 1 183 ? 10.625 7.618 9.659 1.00 84.81 183 LYS A N 1
ATOM 1460 C CA . LYS A 1 183 ? 10.560 8.365 10.931 1.00 84.81 183 LYS A CA 1
ATOM 1461 C C . LYS A 1 183 ? 9.136 8.559 11.476 1.00 84.81 183 LYS A C 1
ATOM 1463 O O . LYS A 1 183 ? 8.975 8.431 12.680 1.00 84.81 183 LYS A O 1
ATOM 1468 N N . PRO A 1 184 ? 8.091 8.814 10.666 1.00 89.50 184 PRO A N 1
ATOM 1469 C CA . PRO A 1 184 ? 6.727 8.902 11.189 1.00 89.50 184 PRO A CA 1
ATOM 1470 C C . PRO A 1 184 ? 6.265 7.639 11.930 1.00 89.50 184 PRO A C 1
ATOM 1472 O O . PRO A 1 184 ? 5.462 7.744 12.847 1.00 89.50 184 PRO A O 1
ATOM 1475 N N . LEU A 1 185 ? 6.803 6.462 11.588 1.00 89.44 185 LEU A N 1
ATOM 1476 C CA . LEU A 1 185 ? 6.457 5.188 12.229 1.00 89.44 185 LEU A CA 1
ATOM 1477 C C . LEU A 1 185 ? 7.097 4.998 13.615 1.00 89.44 185 LEU A C 1
ATOM 1479 O O . LEU A 1 185 ? 6.741 4.054 14.315 1.00 89.44 185 LEU A O 1
ATOM 1483 N N . THR A 1 186 ? 8.028 5.872 14.024 1.00 87.75 186 THR A N 1
ATOM 1484 C CA . THR A 1 186 ? 8.631 5.837 15.372 1.00 87.75 186 THR A CA 1
ATOM 1485 C C . THR A 1 186 ? 7.796 6.549 16.419 1.00 87.75 186 THR A C 1
ATOM 1487 O O . THR A 1 186 ? 8.202 6.608 17.579 1.00 87.75 186 THR A O 1
ATOM 1490 N N . ASP A 1 187 ? 6.692 7.182 16.023 1.00 91.12 187 ASP A N 1
ATOM 1491 C CA . ASP A 1 187 ? 5.824 7.851 16.978 1.00 91.12 187 ASP A CA 1
ATOM 1492 C C . ASP A 1 187 ? 5.318 6.840 18.015 1.00 91.12 187 ASP A C 1
ATOM 1494 O O . ASP A 1 187 ? 4.888 5.734 17.677 1.00 91.12 187 ASP A O 1
ATOM 1498 N N . ARG A 1 188 ? 5.358 7.218 19.295 1.00 89.94 188 ARG A N 1
ATOM 1499 C CA . ARG A 1 188 ? 4.919 6.354 20.395 1.00 89.94 188 ARG A CA 1
ATOM 1500 C C . ARG A 1 188 ? 3.460 5.921 20.228 1.00 89.94 188 ARG A C 1
ATOM 1502 O O . ARG A 1 188 ? 3.124 4.804 20.615 1.00 89.94 188 ARG A O 1
ATOM 1509 N N . ALA A 1 189 ? 2.614 6.761 19.631 1.00 91.00 189 ALA A N 1
ATOM 1510 C CA . ALA A 1 189 ? 1.214 6.449 19.348 1.00 91.00 189 ALA A CA 1
ATOM 1511 C C . ALA A 1 189 ? 1.032 5.350 18.284 1.00 91.00 189 ALA A C 1
ATOM 1513 O O . ALA A 1 189 ? -0.065 4.804 18.151 1.00 91.00 189 ALA A O 1
ATOM 1514 N N . LEU A 1 190 ? 2.091 5.021 17.537 1.00 91.81 190 LEU A N 1
ATOM 1515 C CA . LEU A 1 190 ? 2.123 3.938 16.554 1.00 91.81 190 LEU A CA 1
ATOM 1516 C C . LEU A 1 190 ? 2.868 2.696 17.052 1.00 91.81 190 LEU A C 1
ATOM 1518 O O . LEU A 1 190 ? 3.012 1.727 16.302 1.00 91.81 190 LEU A O 1
ATOM 1522 N N . SER A 1 191 ? 3.296 2.690 18.318 1.00 87.56 191 SER A N 1
ATOM 1523 C CA . SER A 1 191 ? 3.832 1.490 18.956 1.00 87.56 191 SER A CA 1
ATOM 1524 C C . SER A 1 191 ? 2.820 0.349 18.822 1.00 87.56 191 SER A C 1
ATOM 1526 O O . SER A 1 191 ? 1.656 0.503 19.187 1.00 87.56 191 SER A O 1
ATOM 1528 N N . ASN A 1 192 ? 3.248 -0.781 18.261 1.00 88.31 192 ASN A N 1
ATOM 1529 C CA . ASN A 1 192 ? 2.417 -1.957 17.966 1.00 88.31 192 ASN A CA 1
ATOM 1530 C C . ASN A 1 192 ? 1.302 -1.779 16.919 1.00 88.31 192 ASN A C 1
ATOM 1532 O O . ASN A 1 192 ? 0.431 -2.644 16.803 1.00 88.31 192 ASN A O 1
ATOM 1536 N N . ARG A 1 193 ? 1.317 -0.698 16.133 1.00 92.44 193 ARG A N 1
ATOM 1537 C CA . ARG A 1 193 ? 0.240 -0.372 15.176 1.00 92.44 193 ARG A CA 1
ATOM 1538 C C . ARG A 1 193 ? 0.681 -0.354 13.721 1.00 92.44 193 ARG A C 1
ATOM 1540 O O . ARG A 1 193 ? -0.063 0.108 12.862 1.00 92.44 193 ARG A O 1
ATOM 1547 N N . TRP A 1 194 ? 1.862 -0.885 13.428 1.00 93.62 194 TRP A N 1
ATOM 1548 C CA . TRP A 1 194 ? 2.277 -1.139 12.057 1.00 93.62 194 TRP A CA 1
ATOM 1549 C C . TRP A 1 194 ? 3.030 -2.463 11.916 1.00 93.62 194 TRP A C 1
ATOM 1551 O O . TRP A 1 194 ? 3.572 -2.987 12.885 1.00 93.62 194 TRP A O 1
ATOM 1561 N N . THR A 1 195 ? 3.066 -3.016 10.714 1.00 92.56 195 THR A N 1
ATOM 1562 C CA . THR A 1 195 ? 3.873 -4.1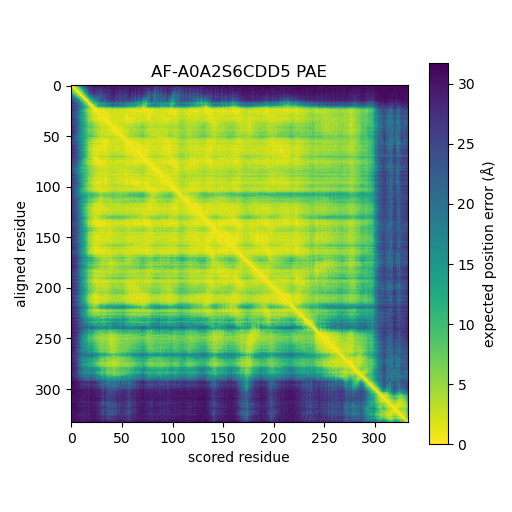82 10.354 1.00 92.56 195 THR A CA 1
ATOM 1563 C C . THR A 1 195 ? 4.334 -4.065 8.904 1.00 92.56 195 THR A C 1
ATOM 1565 O O . THR A 1 195 ? 3.893 -3.182 8.164 1.00 92.56 195 THR A O 1
ATOM 1568 N N . VAL A 1 196 ? 5.255 -4.936 8.519 1.00 89.19 196 VAL A N 1
ATOM 1569 C CA . VAL A 1 196 ? 5.870 -4.989 7.199 1.00 89.19 196 VAL A CA 1
ATOM 1570 C C . VAL A 1 196 ? 6.024 -6.439 6.766 1.00 89.19 196 VAL A C 1
ATOM 1572 O O . VAL A 1 196 ? 6.277 -7.308 7.601 1.00 89.19 196 VAL A O 1
ATOM 1575 N N . PHE A 1 197 ? 5.866 -6.680 5.471 1.00 86.75 197 PHE A N 1
ATOM 1576 C CA . PHE A 1 197 ? 6.091 -7.968 4.828 1.00 86.75 197 PHE A CA 1
ATOM 1577 C C . PHE A 1 197 ? 6.913 -7.770 3.553 1.00 86.75 197 PHE A C 1
ATOM 1579 O O . PHE A 1 197 ? 6.763 -6.759 2.865 1.00 86.75 197 PHE A O 1
ATOM 1586 N N . GLU A 1 198 ? 7.790 -8.720 3.242 1.00 81.25 198 GLU A N 1
ATOM 1587 C CA . GLU A 1 198 ? 8.531 -8.730 1.972 1.00 81.25 198 GLU A CA 1
ATOM 1588 C C . GLU A 1 198 ? 7.705 -9.402 0.872 1.00 81.25 198 GLU A C 1
ATOM 1590 O O . GLU A 1 198 ? 7.759 -9.015 -0.296 1.00 81.25 198 GLU A O 1
ATOM 1595 N N . THR A 1 199 ? 6.896 -10.391 1.259 1.00 84.25 199 THR A N 1
ATOM 1596 C CA . THR A 1 199 ? 6.006 -11.139 0.370 1.00 84.25 199 THR A CA 1
ATOM 1597 C C . THR A 1 199 ? 4.604 -11.254 0.961 1.00 84.25 199 THR A C 1
ATOM 1599 O O . THR A 1 199 ? 4.430 -11.412 2.170 1.00 84.25 199 THR A O 1
ATOM 1602 N N . ALA A 1 200 ? 3.567 -11.193 0.119 1.00 87.50 200 ALA A N 1
ATOM 1603 C CA . ALA A 1 200 ? 2.176 -11.294 0.575 1.00 87.50 200 ALA A CA 1
ATOM 1604 C C . ALA A 1 200 ? 1.880 -12.620 1.307 1.00 87.50 200 ALA A C 1
ATOM 1606 O O . ALA A 1 200 ? 1.012 -12.688 2.181 1.00 87.50 200 ALA A O 1
ATOM 1607 N N . GLU A 1 201 ? 2.639 -13.671 0.986 1.00 84.81 201 GLU A N 1
ATOM 1608 C CA . GLU A 1 201 ? 2.546 -14.982 1.622 1.00 84.81 201 GLU A CA 1
ATOM 1609 C C . GLU A 1 201 ? 2.840 -14.946 3.128 1.00 84.81 201 GLU A C 1
ATOM 1611 O O . GLU A 1 201 ? 2.168 -15.641 3.895 1.00 84.81 201 GLU A O 1
ATOM 1616 N N . GLU A 1 202 ? 3.759 -14.086 3.577 1.00 84.00 202 GLU A N 1
ATOM 1617 C CA . GLU A 1 202 ? 4.066 -13.935 5.002 1.00 84.00 202 GLU A CA 1
ATOM 1618 C C . GLU A 1 202 ? 2.847 -13.506 5.814 1.00 84.00 202 GLU A C 1
ATOM 1620 O O . GLU A 1 202 ? 2.695 -13.951 6.952 1.00 84.00 202 GLU A O 1
ATOM 1625 N N . PHE A 1 203 ? 1.982 -12.657 5.250 1.00 86.38 203 PHE A N 1
ATOM 1626 C CA . PHE A 1 203 ? 0.758 -12.230 5.923 1.00 86.38 203 PHE A CA 1
ATOM 1627 C C . PHE A 1 203 ? -0.406 -13.196 5.664 1.00 86.38 203 PHE A C 1
ATOM 1629 O O . PHE A 1 203 ? -1.223 -13.440 6.555 1.00 86.38 203 PHE A O 1
ATOM 1636 N N . LYS A 1 204 ? -0.463 -13.815 4.480 1.00 89.00 204 LYS A N 1
ATOM 1637 C CA . LYS A 1 204 ? -1.522 -14.761 4.089 1.00 89.00 204 LYS A CA 1
ATOM 1638 C C . LYS A 1 204 ? -1.781 -15.819 5.161 1.00 89.00 204 LYS A C 1
ATOM 1640 O O . LYS A 1 204 ? -2.944 -16.048 5.497 1.00 89.00 204 LYS A O 1
ATOM 1645 N N . ASN A 1 205 ? -0.726 -16.397 5.735 1.00 85.69 205 ASN A N 1
ATOM 1646 C CA . ASN A 1 205 ? -0.831 -17.486 6.714 1.00 85.69 205 ASN A CA 1
ATOM 1647 C C . ASN A 1 205 ? -1.488 -17.066 8.041 1.00 85.69 205 ASN A C 1
ATOM 1649 O O . ASN A 1 205 ? -2.144 -17.880 8.684 1.00 85.69 205 ASN A O 1
ATOM 1653 N N . ASP A 1 206 ? -1.366 -15.794 8.423 1.00 89.62 206 ASP A N 1
ATOM 1654 C CA . ASP A 1 206 ? -1.904 -15.262 9.681 1.00 89.62 206 ASP A CA 1
ATOM 1655 C C . ASP A 1 206 ? -3.200 -14.458 9.504 1.00 89.62 206 ASP A C 1
ATOM 1657 O O . ASP A 1 206 ? -3.899 -14.181 10.481 1.00 89.62 206 ASP A O 1
ATOM 1661 N N . SER A 1 207 ? -3.511 -14.066 8.265 1.00 91.75 207 SER A N 1
ATOM 1662 C CA . SER A 1 207 ? -4.565 -13.109 7.905 1.00 91.75 207 SER A CA 1
ATOM 1663 C C . SER A 1 207 ? -5.935 -13.421 8.519 1.00 91.75 207 SER A C 1
ATOM 1665 O O . SER A 1 207 ? -6.519 -12.570 9.190 1.00 91.75 207 SER A O 1
ATOM 1667 N N . ILE A 1 208 ? -6.434 -14.648 8.341 1.00 94.31 208 ILE A N 1
ATOM 1668 C CA . ILE A 1 208 ? -7.753 -15.079 8.830 1.00 94.31 208 ILE A CA 1
ATOM 1669 C C . ILE A 1 208 ? -7.795 -15.056 10.360 1.00 94.31 208 ILE A C 1
ATOM 1671 O O . ILE A 1 208 ? -8.734 -14.524 10.956 1.00 94.31 208 ILE A O 1
ATOM 1675 N N . THR A 1 209 ? -6.767 -15.610 11.007 1.00 94.31 209 THR A N 1
ATOM 1676 C CA . THR A 1 209 ? -6.659 -15.649 12.471 1.00 94.31 209 THR A CA 1
ATOM 1677 C C . THR A 1 209 ? -6.633 -14.238 13.049 1.00 94.31 209 THR A C 1
ATOM 1679 O O . THR A 1 209 ? -7.399 -13.938 13.966 1.00 94.31 209 THR A O 1
ATOM 1682 N N . TYR A 1 210 ? -5.811 -13.356 12.476 1.00 94.19 210 TYR A N 1
ATOM 1683 C CA . TYR A 1 210 ? -5.708 -11.961 12.890 1.00 94.19 210 TYR A CA 1
ATOM 1684 C C . TYR A 1 210 ? -7.046 -11.223 12.753 1.00 94.19 210 TYR A C 1
ATOM 1686 O O . TYR A 1 210 ? -7.494 -10.595 13.711 1.00 94.19 210 TYR A O 1
ATOM 1694 N N . LEU A 1 211 ? -7.731 -11.334 11.609 1.00 94.50 211 LEU A N 1
ATOM 1695 C CA . LEU A 1 211 ? -9.018 -10.662 11.399 1.00 94.50 211 LEU A CA 1
ATOM 1696 C C . LEU A 1 211 ? -10.117 -11.173 12.341 1.00 94.50 211 LEU A C 1
ATOM 1698 O O . LEU A 1 211 ? -10.902 -10.375 12.856 1.00 94.50 211 LEU A O 1
ATOM 1702 N N . ASN A 1 212 ? -10.159 -12.478 12.622 1.00 94.44 212 ASN A N 1
ATOM 1703 C CA . ASN A 1 212 ? -11.106 -13.037 13.591 1.00 94.44 212 ASN A CA 1
ATOM 1704 C C . ASN A 1 212 ? -10.853 -12.505 15.010 1.00 94.44 212 ASN A C 1
ATOM 1706 O O . ASN A 1 212 ? -11.799 -12.122 15.702 1.00 94.44 212 ASN A O 1
ATOM 1710 N N . GLN A 1 213 ? -9.587 -12.419 15.432 1.00 93.94 213 GLN A N 1
ATOM 1711 C CA . GLN A 1 213 ? -9.215 -11.820 16.719 1.00 93.94 213 GLN A CA 1
ATOM 1712 C C . GLN A 1 213 ? -9.557 -10.328 16.767 1.00 93.94 213 GLN A C 1
ATOM 1714 O O . GLN A 1 213 ? -10.146 -9.857 17.742 1.00 93.94 213 GLN A O 1
ATOM 1719 N N . LEU A 1 214 ? -9.248 -9.595 15.695 1.00 93.44 214 LEU A N 1
ATOM 1720 C CA . LEU A 1 214 ? -9.542 -8.173 15.584 1.00 93.44 214 LEU A CA 1
ATOM 1721 C C . LEU A 1 214 ? -11.045 -7.899 15.664 1.00 93.44 214 LEU A C 1
ATOM 1723 O O . LEU A 1 214 ? -11.464 -6.916 16.269 1.00 93.44 214 LEU A O 1
ATOM 1727 N N . LYS A 1 215 ? -11.874 -8.765 15.086 1.00 91.12 215 LYS A N 1
ATOM 1728 C CA . LYS A 1 215 ? -13.329 -8.648 15.168 1.00 91.12 215 LYS A CA 1
ATOM 1729 C C . LYS A 1 215 ? -13.853 -8.941 16.574 1.00 91.12 215 LYS A C 1
ATOM 1731 O O . LYS A 1 215 ? -14.697 -8.199 17.065 1.00 91.12 215 LYS A O 1
ATOM 1736 N N . ALA A 1 216 ? -13.346 -9.993 17.216 1.00 90.00 216 ALA A N 1
ATOM 1737 C CA . ALA A 1 216 ? -13.805 -10.436 18.532 1.00 90.00 216 ALA A CA 1
ATOM 1738 C C . ALA A 1 216 ? -13.330 -9.541 19.689 1.00 90.00 216 ALA A C 1
ATOM 1740 O O . ALA A 1 216 ? -13.934 -9.546 20.760 1.00 90.00 216 ALA A O 1
ATOM 1741 N N . THR A 1 217 ? -12.241 -8.792 19.503 1.00 88.56 217 THR A N 1
ATOM 1742 C CA . THR A 1 217 ? -11.653 -8.003 20.588 1.00 88.56 217 THR A CA 1
ATOM 1743 C C . THR A 1 217 ? -12.504 -6.792 20.976 1.00 88.56 217 THR A C 1
ATOM 1745 O O . THR A 1 217 ? -12.982 -6.037 20.122 1.00 88.56 217 THR A O 1
ATOM 1748 N N . THR A 1 218 ? -12.629 -6.579 22.285 1.00 83.94 218 THR A N 1
ATOM 1749 C CA . THR A 1 218 ? -13.198 -5.373 22.904 1.00 83.94 218 THR A CA 1
ATOM 1750 C C . THR A 1 218 ? -12.141 -4.300 23.169 1.00 83.94 218 THR A C 1
ATOM 1752 O O . THR A 1 218 ? -12.483 -3.196 23.581 1.00 83.94 218 THR A O 1
ATOM 1755 N N . ASN A 1 219 ? -10.858 -4.600 22.933 1.00 81.81 219 ASN A N 1
ATOM 1756 C CA . ASN A 1 219 ? -9.791 -3.614 23.040 1.00 81.81 219 ASN A CA 1
ATOM 1757 C C . ASN A 1 219 ? -9.930 -2.583 21.910 1.00 81.81 219 ASN A C 1
ATOM 1759 O O . ASN A 1 219 ? -9.862 -2.938 20.732 1.00 81.81 219 ASN A O 1
ATOM 1763 N N . GLU A 1 220 ? -10.080 -1.309 22.274 1.00 78.94 220 GLU A N 1
ATOM 1764 C CA . GLU A 1 220 ? -10.188 -0.193 21.325 1.00 78.94 220 GLU A CA 1
ATOM 1765 C C . GLU A 1 220 ? -8.929 -0.018 20.455 1.00 78.94 220 GLU A C 1
ATOM 1767 O O . GLU A 1 220 ? -9.000 0.563 19.376 1.00 78.94 220 GLU A O 1
ATOM 1772 N N . SER A 1 221 ? -7.777 -0.537 20.895 1.00 81.44 221 SER A N 1
ATOM 1773 C CA . SER A 1 221 ? -6.482 -0.418 20.213 1.00 81.44 221 SER A CA 1
ATOM 1774 C C . SER A 1 221 ? -5.752 -1.765 20.151 1.00 81.44 221 SER A C 1
ATOM 1776 O O . SER A 1 221 ? -4.675 -1.948 20.717 1.00 81.44 221 SER A O 1
ATOM 1778 N N . PHE A 1 222 ? -6.354 -2.744 19.470 1.00 89.81 222 PHE A N 1
ATOM 1779 C CA . PHE A 1 222 ? -5.779 -4.088 19.327 1.00 89.81 222 PHE A CA 1
ATOM 1780 C C . PHE A 1 222 ? -4.408 -4.081 18.638 1.00 89.81 222 PHE A C 1
ATOM 1782 O O . PHE A 1 222 ? -3.533 -4.882 18.974 1.00 89.81 222 PHE A O 1
ATOM 1789 N N . GLY A 1 223 ? -4.203 -3.160 17.695 1.00 92.38 223 GLY A N 1
ATOM 1790 C CA . GLY A 1 223 ? -2.939 -3.050 16.979 1.00 92.38 223 GLY A CA 1
ATOM 1791 C C . GLY A 1 223 ? -2.778 -4.116 15.894 1.00 92.38 223 GLY A C 1
ATOM 1792 O O . GLY A 1 223 ? -3.740 -4.685 15.370 1.00 92.38 223 GLY A O 1
ATOM 1793 N N . CYS A 1 224 ? -1.524 -4.427 15.581 1.00 92.00 224 CYS A N 1
ATOM 1794 C CA . CYS A 1 224 ? -1.163 -5.487 14.639 1.00 92.00 224 CYS A CA 1
ATOM 1795 C C . CYS A 1 224 ? -1.043 -6.879 15.293 1.00 92.00 224 CYS A C 1
ATOM 1797 O O . CYS A 1 224 ? -0.648 -7.830 14.623 1.00 92.00 224 CYS A O 1
ATOM 1799 N N . GLY A 1 225 ? -1.367 -7.031 16.584 1.00 87.50 225 GLY A N 1
ATOM 1800 C CA . GLY A 1 225 ? -1.284 -8.317 17.287 1.00 87.50 225 GLY A CA 1
ATOM 1801 C C . GLY A 1 225 ? 0.109 -8.959 17.197 1.00 87.50 225 GLY A C 1
ATOM 1802 O O . GLY A 1 225 ? 1.130 -8.286 17.354 1.00 87.50 225 GLY A O 1
ATOM 1803 N N . HIS A 1 226 ? 0.168 -10.262 16.905 1.00 84.06 226 HIS A N 1
ATOM 1804 C CA . HIS A 1 226 ? 1.434 -10.997 16.759 1.00 84.06 226 HIS A CA 1
ATOM 1805 C C . HIS A 1 226 ? 2.222 -10.629 15.493 1.00 84.06 226 HIS A C 1
ATOM 1807 O O . HIS A 1 226 ? 3.416 -10.931 15.404 1.00 84.06 226 HIS A O 1
ATOM 1813 N N . LEU A 1 227 ? 1.596 -9.933 14.535 1.00 85.44 227 LEU A N 1
ATOM 1814 C CA . LEU A 1 227 ? 2.234 -9.539 13.278 1.00 85.44 227 LEU A CA 1
ATOM 1815 C C . LEU A 1 227 ? 3.367 -8.527 13.483 1.00 85.44 227 LEU A C 1
ATOM 1817 O O . LEU A 1 227 ? 4.186 -8.342 12.585 1.00 85.44 227 LEU A O 1
ATOM 1821 N N . ILE A 1 228 ? 3.436 -7.878 14.650 1.00 81.38 228 ILE A N 1
ATOM 1822 C CA . ILE A 1 228 ? 4.466 -6.886 14.974 1.00 81.38 228 ILE A CA 1
ATOM 1823 C C . ILE A 1 228 ? 5.888 -7.462 14.953 1.00 81.38 228 ILE A C 1
ATOM 1825 O O . ILE A 1 228 ? 6.846 -6.747 14.670 1.00 81.38 228 ILE A O 1
ATOM 1829 N N . THR A 1 229 ? 6.045 -8.764 15.204 1.00 78.19 229 THR A N 1
ATOM 1830 C CA . THR A 1 229 ? 7.361 -9.426 15.259 1.00 78.19 229 THR A CA 1
ATOM 1831 C C . THR A 1 229 ? 8.167 -9.255 13.966 1.00 78.19 229 THR A C 1
ATOM 1833 O O . THR A 1 229 ? 9.398 -9.255 13.998 1.00 78.19 229 THR A O 1
ATOM 1836 N N . ARG A 1 230 ? 7.479 -9.004 12.846 1.00 77.06 230 ARG A N 1
ATOM 1837 C CA . ARG A 1 230 ? 8.052 -8.775 11.513 1.00 77.06 230 ARG A CA 1
ATOM 1838 C C . ARG A 1 230 ? 8.742 -7.418 11.350 1.00 77.06 230 ARG A C 1
ATOM 1840 O O . ARG A 1 230 ? 9.601 -7.277 10.485 1.00 77.06 230 ARG A O 1
ATOM 1847 N N . GLN A 1 231 ? 8.461 -6.444 12.222 1.00 74.12 231 GLN A N 1
ATOM 1848 C CA . GLN A 1 231 ? 9.161 -5.153 12.220 1.00 74.12 231 GLN A CA 1
ATOM 1849 C C . GLN A 1 231 ? 10.674 -5.323 12.396 1.00 74.12 231 GLN A C 1
ATOM 1851 O O . GLN A 1 231 ? 11.447 -4.581 11.797 1.00 74.12 231 GLN A O 1
ATOM 1856 N N . LYS A 1 232 ? 11.103 -6.301 13.205 1.00 66.88 232 LYS A N 1
ATOM 1857 C CA . LYS A 1 232 ? 12.508 -6.472 13.588 1.00 66.88 232 LYS A CA 1
ATOM 1858 C C . LYS A 1 232 ? 13.421 -6.696 12.376 1.00 66.88 232 LYS A C 1
ATOM 1860 O O . LYS A 1 232 ? 14.424 -6.005 12.256 1.00 66.88 232 LYS A O 1
ATOM 1865 N N . SER A 1 233 ? 13.017 -7.568 11.447 1.00 61.72 233 SER A N 1
ATOM 1866 C CA . SER A 1 233 ? 13.778 -7.845 10.215 1.00 61.72 233 SER A CA 1
ATOM 1867 C C . SER A 1 233 ? 13.969 -6.583 9.363 1.00 61.72 233 SER A C 1
ATOM 1869 O O . SER A 1 233 ? 15.062 -6.292 8.879 1.00 61.72 233 SER A O 1
ATOM 1871 N N . PHE A 1 234 ? 12.919 -5.766 9.246 1.00 68.25 234 PHE A N 1
ATOM 1872 C CA . PHE A 1 234 ? 12.982 -4.501 8.519 1.00 68.25 234 PHE A CA 1
ATOM 1873 C C . PHE A 1 234 ? 13.841 -3.441 9.221 1.00 68.25 234 PHE A C 1
ATOM 1875 O O . PHE A 1 234 ? 14.570 -2.702 8.559 1.00 68.25 234 PHE A O 1
ATOM 1882 N N . LEU A 1 235 ? 13.764 -3.348 10.550 1.00 64.81 235 LEU A N 1
ATOM 1883 C CA . LEU A 1 235 ? 14.571 -2.407 11.330 1.00 64.81 235 LEU A CA 1
ATOM 1884 C C . LEU A 1 235 ? 16.065 -2.745 11.253 1.00 64.81 235 LEU A C 1
ATOM 1886 O O . LEU A 1 235 ? 16.880 -1.836 11.077 1.00 64.81 235 LEU A O 1
ATOM 1890 N N . ASP A 1 236 ? 16.411 -4.033 11.262 1.00 57.91 236 ASP A N 1
ATOM 1891 C CA . ASP A 1 236 ? 17.783 -4.504 11.059 1.00 57.91 236 ASP A CA 1
ATOM 1892 C C . ASP A 1 236 ? 18.318 -4.100 9.665 1.00 57.91 236 ASP A C 1
ATOM 1894 O O . ASP A 1 236 ? 19.467 -3.669 9.539 1.00 57.91 236 ASP A O 1
ATOM 1898 N N . LEU A 1 237 ? 17.474 -4.125 8.622 1.00 57.09 237 LEU A N 1
ATOM 1899 C CA . LEU A 1 237 ? 17.830 -3.695 7.257 1.00 57.09 237 LEU A CA 1
ATOM 1900 C C . LEU A 1 237 ? 18.108 -2.190 7.115 1.00 57.09 237 LEU A C 1
ATOM 1902 O O . LEU A 1 237 ? 18.829 -1.790 6.197 1.00 57.09 237 LEU A O 1
ATOM 1906 N N . ILE A 1 238 ? 17.545 -1.348 7.985 1.00 59.34 238 ILE A N 1
ATOM 1907 C CA . ILE A 1 238 ? 17.786 0.107 7.994 1.00 59.34 238 ILE A CA 1
ATOM 1908 C C . ILE A 1 238 ? 18.796 0.530 9.073 1.00 59.34 238 ILE A C 1
ATOM 1910 O O . ILE A 1 238 ? 18.845 1.705 9.446 1.00 59.34 238 ILE A O 1
ATOM 1914 N N . GLU A 1 239 ? 19.603 -0.414 9.573 1.00 55.22 239 GLU A N 1
ATOM 1915 C CA . GLU A 1 239 ? 20.595 -0.208 10.643 1.00 55.22 239 GLU A CA 1
ATOM 1916 C C . GLU A 1 239 ? 19.971 0.381 11.920 1.00 55.22 239 GLU A C 1
ATOM 1918 O O . GLU A 1 239 ? 20.592 1.173 12.627 1.00 55.22 239 GLU A O 1
ATOM 1923 N N . ASN A 1 240 ? 18.702 0.060 12.195 1.00 57.66 240 ASN A N 1
ATOM 1924 C CA . ASN A 1 240 ? 17.895 0.682 13.248 1.00 57.66 240 ASN A CA 1
ATOM 1925 C C . ASN A 1 240 ? 17.789 2.219 13.139 1.00 57.66 240 ASN A C 1
ATOM 1927 O O . ASN A 1 240 ? 17.387 2.896 14.088 1.00 57.66 240 ASN A O 1
ATOM 1931 N N . THR A 1 241 ? 18.118 2.799 11.979 1.00 57.72 241 THR A N 1
ATOM 1932 C CA . THR A 1 241 ? 18.011 4.237 11.727 1.00 57.72 241 THR A CA 1
ATOM 1933 C C . THR A 1 241 ? 16.772 4.547 10.901 1.00 57.72 241 THR A C 1
ATOM 1935 O O . THR A 1 241 ? 16.684 4.277 9.706 1.00 57.72 241 THR A O 1
ATOM 1938 N N . HIS A 1 242 ? 15.785 5.174 11.536 1.00 69.25 242 HIS A N 1
ATOM 1939 C CA . HIS A 1 242 ? 14.618 5.663 10.815 1.00 69.25 242 HIS A CA 1
ATOM 1940 C C . HIS A 1 242 ? 14.977 6.899 9.982 1.00 69.25 242 HIS A C 1
ATOM 1942 O O . HIS A 1 242 ? 15.521 7.886 10.491 1.00 69.25 242 HIS A O 1
ATOM 1948 N N . TYR A 1 243 ? 14.646 6.879 8.690 1.00 69.44 243 TYR A N 1
ATOM 1949 C CA . TYR A 1 243 ? 14.911 8.007 7.805 1.00 69.44 243 TYR A CA 1
ATOM 1950 C C . TYR A 1 243 ? 13.898 9.128 8.062 1.00 69.44 243 TYR A C 1
ATOM 1952 O O . TYR A 1 243 ? 12.687 8.946 7.909 1.00 69.44 243 TYR A O 1
ATOM 1960 N N . SER A 1 244 ? 14.395 10.310 8.444 1.00 76.50 244 SER A N 1
ATOM 1961 C CA . SER A 1 244 ? 13.596 11.541 8.443 1.00 76.50 244 SER A CA 1
ATOM 1962 C C . SER A 1 244 ? 13.183 11.904 7.018 1.00 76.50 244 SER A C 1
ATOM 1964 O O . SER A 1 244 ? 13.871 11.525 6.072 1.00 76.50 244 SER A O 1
ATOM 1966 N N . SER A 1 245 ? 12.117 12.693 6.855 1.00 78.19 245 SER A N 1
ATOM 1967 C CA . SER A 1 245 ? 11.667 13.130 5.526 1.00 78.19 245 SER A CA 1
ATOM 1968 C C . SER A 1 245 ? 12.789 13.816 4.744 1.00 78.19 245 SER A C 1
ATOM 1970 O O . SER A 1 245 ? 13.013 13.498 3.586 1.00 78.19 245 SER A O 1
ATOM 1972 N N . ALA A 1 246 ? 13.574 14.684 5.394 1.00 77.56 246 ALA A N 1
ATOM 1973 C CA . ALA A 1 246 ? 14.708 15.354 4.757 1.00 77.56 246 ALA A CA 1
ATOM 1974 C C . ALA A 1 246 ? 15.794 14.366 4.291 1.00 77.56 246 ALA A C 1
ATOM 1976 O O . ALA A 1 246 ? 16.258 14.451 3.154 1.00 77.56 246 ALA A O 1
ATOM 1977 N N . ARG A 1 247 ? 16.173 13.398 5.140 1.00 79.44 247 ARG A N 1
ATOM 1978 C CA . ARG A 1 247 ? 17.191 12.390 4.798 1.00 79.44 247 ARG A CA 1
ATOM 1979 C C . ARG A 1 247 ? 16.693 11.448 3.703 1.00 79.44 247 ARG A C 1
ATOM 1981 O O . ARG A 1 247 ? 17.441 11.161 2.776 1.00 79.44 247 ARG A O 1
ATOM 1988 N N . ALA A 1 248 ? 15.443 10.999 3.789 1.00 77.94 248 ALA A N 1
ATOM 1989 C CA . ALA A 1 248 ? 14.805 10.154 2.786 1.00 77.94 248 ALA A CA 1
ATOM 1990 C C . ALA A 1 248 ? 14.737 10.854 1.422 1.00 77.94 248 ALA A C 1
ATOM 1992 O O . ALA A 1 248 ? 15.152 10.269 0.422 1.00 77.94 248 ALA A O 1
ATOM 1993 N N . THR A 1 249 ? 14.308 12.121 1.382 1.00 81.12 249 THR A N 1
ATOM 1994 C CA . THR A 1 249 ? 14.274 12.930 0.155 1.00 81.12 249 THR A CA 1
ATOM 1995 C C . THR A 1 249 ? 15.671 13.123 -0.425 1.00 81.12 249 THR A C 1
ATOM 1997 O O . THR A 1 249 ? 15.873 12.862 -1.606 1.00 81.12 249 THR A O 1
ATOM 2000 N N . PHE A 1 250 ? 16.660 13.505 0.388 1.00 81.94 250 PHE A N 1
ATOM 2001 C CA . PHE A 1 250 ? 18.038 13.671 -0.082 1.00 81.94 250 PHE A CA 1
ATOM 2002 C C . PHE A 1 250 ? 18.620 12.368 -0.655 1.00 81.94 250 PHE A C 1
ATOM 2004 O O . PHE A 1 250 ? 19.177 12.356 -1.752 1.00 81.94 250 PHE A O 1
ATOM 2011 N N . MET A 1 251 ? 18.452 11.246 0.050 1.00 79.50 251 MET A N 1
ATOM 2012 C CA . MET A 1 251 ? 18.917 9.932 -0.411 1.00 79.50 251 MET A CA 1
ATOM 2013 C C . MET A 1 251 ? 18.185 9.473 -1.678 1.00 79.50 251 MET A C 1
ATOM 2015 O O . MET A 1 251 ? 18.794 8.888 -2.569 1.00 79.50 251 MET A O 1
ATOM 2019 N N . THR A 1 252 ? 16.886 9.752 -1.771 1.00 79.94 252 THR A N 1
ATOM 2020 C CA . THR A 1 252 ? 16.079 9.451 -2.956 1.00 79.94 252 THR A CA 1
ATOM 2021 C C . THR A 1 252 ? 16.543 10.273 -4.153 1.00 79.94 252 THR A C 1
ATOM 2023 O O . THR A 1 252 ? 16.765 9.708 -5.215 1.00 79.94 252 THR A O 1
ATOM 2026 N N . LEU A 1 253 ? 16.763 11.581 -3.987 1.00 84.88 253 LEU A N 1
ATOM 2027 C CA . LEU A 1 253 ? 17.244 12.461 -5.055 1.00 84.88 253 LEU A CA 1
ATOM 2028 C C . LEU A 1 253 ? 18.654 12.094 -5.518 1.00 84.88 253 LEU A C 1
ATOM 2030 O O . LEU A 1 253 ? 18.921 12.094 -6.712 1.00 84.88 253 LEU A O 1
ATOM 2034 N N . THR A 1 254 ? 19.555 11.752 -4.598 1.00 80.50 254 THR A N 1
ATOM 2035 C CA . THR A 1 254 ? 20.933 11.363 -4.945 1.00 80.50 254 THR A CA 1
ATOM 2036 C C . THR A 1 254 ? 20.987 10.018 -5.667 1.00 80.50 254 THR A C 1
ATOM 2038 O O . THR A 1 254 ? 21.643 9.911 -6.705 1.00 80.50 254 THR A O 1
ATOM 2041 N N . LYS A 1 255 ? 20.253 9.001 -5.189 1.00 79.38 255 LYS A N 1
ATOM 2042 C CA . LYS A 1 255 ? 20.086 7.725 -5.910 1.00 79.38 255 LYS A CA 1
ATOM 2043 C C . LYS A 1 255 ? 19.384 7.935 -7.255 1.00 79.38 255 LYS A C 1
ATOM 2045 O O . LYS A 1 255 ? 19.818 7.361 -8.252 1.00 79.38 255 LYS A O 1
ATOM 2050 N N . GLY A 1 256 ? 18.373 8.804 -7.254 1.00 81.06 256 GLY A N 1
ATOM 2051 C CA . GLY A 1 256 ? 17.654 9.386 -8.387 1.00 81.06 256 GLY A CA 1
ATOM 2052 C C . GLY A 1 256 ? 18.581 9.873 -9.501 1.00 81.06 256 GLY A C 1
ATOM 2053 O O . GLY A 1 256 ? 18.629 9.384 -10.627 1.00 81.06 256 GLY A O 1
ATOM 2054 N N . LEU A 1 257 ? 19.402 10.848 -9.150 1.00 83.38 257 LEU A N 1
ATOM 2055 C CA . LEU A 1 257 ? 20.350 11.445 -10.068 1.00 83.38 257 LEU A CA 1
ATOM 2056 C C . LEU A 1 257 ? 21.389 10.422 -10.533 1.00 83.38 257 LEU A C 1
ATOM 2058 O O . LEU A 1 257 ? 21.682 10.347 -11.721 1.00 83.38 257 LEU A O 1
ATOM 2062 N N . SER A 1 258 ? 21.903 9.590 -9.624 1.00 80.19 258 SER A N 1
ATOM 2063 C CA . SER A 1 258 ? 22.892 8.562 -9.956 1.00 80.19 258 SER A CA 1
ATOM 2064 C C . SER A 1 258 ? 22.382 7.585 -11.017 1.00 80.19 258 SER A C 1
ATOM 2066 O O . SER A 1 258 ? 23.081 7.342 -12.001 1.00 80.19 258 SER A O 1
ATOM 2068 N N . ALA A 1 259 ? 21.162 7.064 -10.875 1.00 76.25 259 ALA A N 1
ATOM 2069 C CA . ALA A 1 259 ? 20.647 6.119 -11.860 1.00 76.25 259 ALA A CA 1
ATOM 2070 C C . ALA A 1 259 ? 20.218 6.797 -13.170 1.00 76.25 259 ALA A C 1
ATOM 2072 O O . ALA A 1 259 ? 20.398 6.199 -14.228 1.00 76.25 259 ALA A O 1
ATOM 2073 N N . MET A 1 260 ? 19.768 8.059 -13.145 1.00 81.75 260 MET A N 1
ATOM 2074 C CA . MET A 1 260 ? 19.588 8.836 -14.381 1.00 81.75 260 MET A CA 1
ATOM 2075 C C . MET A 1 260 ? 20.917 9.059 -15.111 1.00 81.75 260 MET A C 1
ATOM 2077 O O . MET A 1 260 ? 20.982 8.868 -16.324 1.00 81.75 260 MET A O 1
ATOM 2081 N N . MET A 1 261 ? 21.988 9.400 -14.387 1.00 81.00 261 MET A N 1
ATOM 2082 C CA . MET A 1 261 ? 23.320 9.592 -14.966 1.00 81.00 261 MET A CA 1
ATOM 2083 C C . MET A 1 261 ? 23.872 8.298 -15.575 1.00 81.00 261 MET A C 1
ATOM 2085 O O . MET A 1 261 ? 24.395 8.337 -16.684 1.00 81.00 261 MET A O 1
ATOM 2089 N N . GLN A 1 262 ? 23.695 7.146 -14.915 1.00 78.44 262 GLN A N 1
ATOM 2090 C CA . GLN A 1 262 ? 24.051 5.836 -15.488 1.00 78.44 262 GLN A CA 1
ATOM 2091 C C . GLN A 1 262 ? 23.357 5.596 -16.834 1.00 78.44 262 GLN A C 1
ATOM 2093 O O . GLN A 1 262 ? 23.993 5.154 -17.787 1.00 78.44 262 GLN A O 1
ATOM 2098 N N . CYS A 1 263 ? 22.067 5.927 -16.925 1.00 82.56 263 CYS A N 1
ATOM 2099 C CA . CYS A 1 263 ? 21.290 5.786 -18.153 1.00 82.56 263 CYS A CA 1
ATOM 2100 C C . CYS A 1 263 ? 21.700 6.789 -19.243 1.00 82.56 263 CYS A C 1
ATOM 2102 O O . CYS A 1 263 ? 21.687 6.440 -20.423 1.00 82.56 263 CYS A O 1
ATOM 2104 N N . LEU A 1 264 ? 22.078 8.018 -18.867 1.00 85.62 264 LEU A N 1
ATOM 2105 C CA . LEU A 1 264 ? 22.506 9.056 -19.808 1.00 85.62 264 LEU A CA 1
ATOM 2106 C C . LEU A 1 264 ? 23.796 8.660 -20.541 1.00 85.62 264 LEU A C 1
ATOM 2108 O O . LEU A 1 264 ? 23.902 8.833 -21.753 1.00 85.62 264 LEU A O 1
ATOM 2112 N N . MET A 1 265 ? 24.747 8.066 -19.816 1.00 81.44 265 MET A N 1
ATOM 2113 C CA . MET A 1 265 ? 26.048 7.649 -20.357 1.00 81.44 265 MET A CA 1
ATOM 2114 C C . MET A 1 265 ? 25.953 6.528 -21.405 1.00 81.44 265 MET A C 1
ATOM 2116 O O . MET A 1 265 ? 26.921 6.278 -22.118 1.00 81.44 265 MET A O 1
ATOM 2120 N N . ILE A 1 266 ? 24.803 5.857 -21.509 1.00 78.00 266 ILE A N 1
ATOM 2121 C CA . ILE A 1 266 ? 24.577 4.724 -22.417 1.00 78.00 266 ILE A CA 1
ATOM 2122 C C . ILE A 1 266 ? 23.360 4.924 -23.328 1.00 78.00 266 ILE A C 1
ATOM 2124 O O . ILE A 1 266 ? 22.863 3.953 -23.895 1.00 78.00 266 ILE A O 1
ATOM 2128 N N . LEU A 1 267 ? 22.894 6.171 -23.493 1.00 78.88 267 LEU A N 1
ATOM 2129 C CA . LEU A 1 267 ? 21.757 6.553 -24.346 1.00 78.88 267 LEU A CA 1
ATOM 2130 C C . LEU A 1 267 ? 21.666 5.808 -25.694 1.00 78.88 267 LEU A C 1
ATOM 2132 O O . LEU A 1 267 ? 20.592 5.272 -25.970 1.00 78.88 267 LEU A O 1
ATOM 2136 N N . PRO A 1 268 ? 22.730 5.727 -26.523 1.00 81.62 268 PRO A N 1
ATOM 2137 C CA . PRO A 1 268 ? 22.645 5.050 -27.821 1.00 81.62 268 PRO A CA 1
ATOM 2138 C C . PRO A 1 268 ? 22.432 3.530 -27.726 1.00 81.62 268 PRO A C 1
ATOM 2140 O O . PRO A 1 268 ? 22.058 2.908 -28.715 1.00 81.62 268 PRO A O 1
ATOM 2143 N N . PHE A 1 269 ? 22.628 2.929 -26.548 1.00 75.62 269 PHE A N 1
ATOM 2144 C CA . PHE A 1 269 ? 22.536 1.486 -26.308 1.00 75.62 269 PHE A CA 1
ATOM 2145 C C . PHE A 1 269 ? 21.361 1.104 -25.393 1.00 75.62 269 PHE A C 1
ATOM 2147 O O . PHE A 1 269 ? 21.396 0.053 -24.752 1.00 75.62 269 PHE A O 1
ATOM 2154 N N . ARG A 1 270 ? 20.325 1.951 -25.301 1.00 76.81 270 ARG A N 1
ATOM 2155 C CA . ARG A 1 270 ? 19.103 1.662 -24.531 1.00 76.81 270 ARG A CA 1
ATOM 2156 C C . ARG A 1 270 ? 18.078 0.858 -25.362 1.00 76.81 270 ARG A C 1
ATOM 2158 O O . ARG A 1 270 ? 17.979 1.090 -26.566 1.00 76.81 270 ARG A O 1
ATOM 2165 N N . PRO A 1 271 ? 17.288 -0.051 -24.751 1.00 77.75 271 PRO A N 1
ATOM 2166 C CA . PRO A 1 271 ? 17.319 -0.415 -23.334 1.00 77.75 271 PRO A CA 1
ATOM 2167 C C . PRO A 1 271 ? 18.594 -1.191 -22.970 1.00 77.75 271 PRO A C 1
ATOM 2169 O O . PRO A 1 271 ? 19.059 -2.029 -23.745 1.00 77.75 271 PRO A O 1
ATOM 2172 N N . SER A 1 272 ? 19.150 -0.920 -21.785 1.00 77.00 272 SER A N 1
ATOM 2173 C CA . SER A 1 272 ? 20.394 -1.541 -21.302 1.00 77.00 272 SER A CA 1
ATOM 2174 C C . SER A 1 272 ? 20.270 -2.057 -19.864 1.00 77.00 272 SER A C 1
ATOM 2176 O O . SER A 1 272 ? 19.778 -1.322 -19.009 1.00 77.00 272 SER A O 1
ATOM 2178 N N . PRO A 1 273 ? 20.826 -3.239 -19.529 1.00 72.56 273 PRO A N 1
ATOM 2179 C CA . PRO A 1 273 ? 20.854 -3.735 -18.153 1.00 72.56 273 PRO A CA 1
ATOM 2180 C C . PRO A 1 273 ? 21.771 -2.886 -17.255 1.00 72.56 273 PRO A C 1
ATOM 2182 O O . PRO A 1 273 ? 21.724 -2.969 -16.027 1.00 72.56 273 PRO A O 1
ATOM 2185 N N . LEU A 1 274 ? 22.615 -2.026 -17.834 1.00 75.25 274 LEU A N 1
ATOM 2186 C CA . LEU A 1 274 ? 23.431 -1.073 -17.080 1.00 75.25 274 LEU A CA 1
ATOM 2187 C C . LEU A 1 274 ? 22.637 0.177 -16.671 1.00 75.25 274 LEU A C 1
ATOM 2189 O O . LEU A 1 274 ? 23.021 0.854 -15.719 1.00 75.25 274 LEU A O 1
ATOM 2193 N N . CYS A 1 275 ? 21.516 0.466 -17.337 1.00 79.38 275 CYS A N 1
ATOM 2194 C CA . CYS A 1 275 ? 20.608 1.538 -16.951 1.00 79.38 275 CYS A CA 1
ATOM 2195 C C . CYS A 1 275 ? 19.582 0.996 -15.959 1.00 79.38 275 CYS A C 1
ATOM 2197 O O . CYS A 1 275 ? 18.696 0.224 -16.313 1.00 79.38 275 CYS A O 1
ATOM 2199 N N . ARG A 1 276 ? 19.649 1.451 -14.706 1.00 75.81 276 ARG A N 1
ATOM 2200 C CA . ARG A 1 276 ? 18.709 1.028 -13.657 1.00 75.81 276 ARG A CA 1
ATOM 2201 C C . ARG A 1 276 ? 17.236 1.281 -14.010 1.00 75.81 276 ARG A C 1
ATOM 2203 O O . ARG A 1 276 ? 16.382 0.543 -13.545 1.00 75.81 276 ARG A O 1
ATOM 2210 N N . ILE A 1 277 ? 16.951 2.303 -14.820 1.00 79.31 277 ILE A N 1
ATOM 2211 C CA . ILE A 1 277 ? 15.593 2.668 -15.264 1.00 79.31 277 ILE A CA 1
ATOM 2212 C C . ILE A 1 277 ? 15.070 1.703 -16.343 1.00 79.31 277 ILE A C 1
ATOM 2214 O O . ILE A 1 277 ? 13.861 1.516 -16.450 1.00 79.31 277 ILE A O 1
ATOM 2218 N N . ASP A 1 278 ? 15.968 1.085 -17.116 1.00 77.75 278 ASP A N 1
ATOM 2219 C CA . ASP A 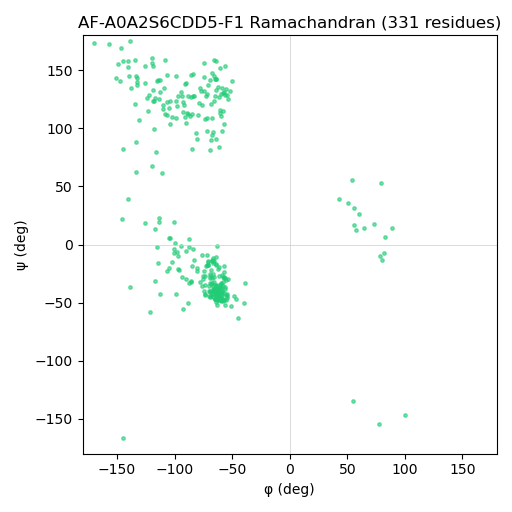1 278 ? 15.629 0.084 -18.136 1.00 77.75 278 ASP A CA 1
ATOM 2220 C C . ASP A 1 278 ? 15.504 -1.323 -17.550 1.00 77.75 278 ASP A C 1
ATOM 2222 O O . ASP A 1 278 ? 14.911 -2.190 -18.190 1.00 77.75 278 ASP A O 1
ATOM 2226 N N . ARG A 1 279 ? 16.070 -1.551 -16.354 1.00 75.06 279 ARG A N 1
ATOM 2227 C CA . ARG A 1 279 ? 16.047 -2.852 -15.686 1.00 75.06 279 ARG A CA 1
ATOM 2228 C C . ARG A 1 279 ? 14.619 -3.288 -15.429 1.00 75.06 279 ARG A C 1
ATOM 2230 O O . ARG A 1 279 ? 13.944 -2.748 -14.557 1.00 75.06 279 ARG A O 1
ATOM 2237 N N . ARG A 1 280 ? 14.206 -4.314 -16.158 1.00 70.06 280 ARG A N 1
ATOM 2238 C CA . ARG A 1 280 ? 12.951 -5.015 -15.952 1.00 70.06 280 ARG A CA 1
ATOM 2239 C C . ARG A 1 280 ? 13.210 -6.512 -15.965 1.00 70.06 280 ARG A C 1
ATOM 2241 O O . ARG A 1 280 ? 13.948 -7.034 -16.802 1.00 70.06 280 ARG A O 1
ATOM 2248 N N . GLU A 1 281 ? 12.561 -7.181 -15.028 1.00 63.66 281 GLU A N 1
ATOM 2249 C CA . GLU A 1 281 ? 12.447 -8.626 -15.009 1.00 63.66 281 GLU A CA 1
ATOM 2250 C C . GLU A 1 281 ? 11.939 -9.165 -16.355 1.00 63.66 281 GLU A C 1
ATOM 2252 O O . GLU A 1 281 ? 10.977 -8.653 -16.932 1.00 63.66 281 GLU A O 1
ATOM 2257 N N . GLY A 1 282 ? 12.607 -10.189 -16.880 1.00 60.72 282 GLY A N 1
ATOM 2258 C CA . GLY A 1 282 ? 12.174 -10.852 -18.106 1.00 60.72 282 GLY A CA 1
ATOM 2259 C C . GLY A 1 282 ? 12.404 -10.029 -19.378 1.00 60.72 282 GLY A C 1
ATOM 2260 O O . GLY A 1 282 ? 11.789 -10.299 -20.409 1.00 60.72 282 GLY A O 1
ATOM 2261 N N . THR A 1 283 ? 13.264 -9.006 -19.326 1.00 64.12 283 THR A N 1
ATOM 2262 C CA . THR A 1 283 ? 13.584 -8.170 -20.491 1.00 64.12 283 THR A CA 1
ATOM 2263 C C . THR A 1 283 ? 14.836 -8.658 -21.200 1.00 64.12 283 THR A C 1
ATOM 2265 O O . THR A 1 283 ? 15.883 -8.886 -20.590 1.00 64.12 283 THR A O 1
ATOM 2268 N N . TRP A 1 284 ? 14.727 -8.783 -22.522 1.00 63.84 284 TRP A N 1
ATOM 2269 C CA . TRP A 1 284 ? 15.863 -9.009 -23.404 1.00 63.84 284 TRP A CA 1
ATOM 2270 C C . TRP A 1 284 ? 16.543 -7.684 -23.744 1.00 63.84 284 TRP A C 1
ATOM 2272 O O . TRP A 1 284 ? 15.886 -6.763 -24.231 1.00 63.84 284 TRP A O 1
ATOM 2282 N N . TYR A 1 285 ? 17.858 -7.604 -23.540 1.00 70.50 285 TYR A N 1
ATOM 2283 C CA . TYR A 1 285 ? 18.655 -6.432 -23.898 1.00 70.50 285 TYR A CA 1
ATOM 2284 C C . TYR A 1 285 ? 19.455 -6.716 -25.175 1.00 70.50 285 TYR A C 1
ATOM 2286 O O . TYR A 1 285 ? 20.481 -7.406 -25.109 1.00 70.50 285 TYR A O 1
ATOM 2294 N N . PRO A 1 286 ? 19.035 -6.183 -26.340 1.00 62.53 286 PRO A N 1
ATOM 2295 C CA . PRO A 1 286 ? 19.572 -6.588 -27.640 1.00 62.53 286 PRO A CA 1
ATOM 2296 C C . PRO A 1 286 ? 21.082 -6.375 -27.770 1.00 62.53 286 PRO A C 1
ATOM 2298 O O . PRO A 1 286 ? 21.791 -7.244 -28.271 1.00 62.53 286 PRO A O 1
ATOM 2301 N N . TYR A 1 287 ? 21.583 -5.246 -27.261 1.00 64.12 287 TYR A N 1
ATOM 2302 C CA . TYR A 1 287 ? 22.998 -4.875 -27.341 1.00 64.12 287 TYR A CA 1
ATOM 2303 C C . TYR A 1 287 ? 23.916 -5.772 -26.511 1.00 64.12 287 TYR A C 1
ATOM 2305 O O . TYR A 1 287 ? 25.074 -5.969 -26.868 1.00 64.12 287 TYR A O 1
ATOM 2313 N N . TYR A 1 288 ? 23.398 -6.339 -25.423 1.00 64.56 288 TYR A N 1
ATOM 2314 C CA . TYR A 1 288 ? 24.169 -7.181 -24.510 1.00 64.56 288 TYR A CA 1
ATOM 2315 C C . TYR A 1 288 ? 23.925 -8.668 -24.754 1.00 64.56 288 TYR A C 1
ATOM 2317 O O . TYR A 1 288 ? 24.556 -9.492 -24.097 1.00 64.56 288 TYR A O 1
ATOM 2325 N N . LYS A 1 289 ? 23.005 -9.006 -25.674 1.00 62.59 289 LYS A N 1
ATOM 2326 C CA . LYS A 1 289 ? 22.523 -10.370 -25.935 1.00 62.59 289 LYS A CA 1
ATOM 2327 C C . LYS A 1 289 ? 22.269 -11.143 -24.635 1.00 62.59 289 LYS A C 1
ATOM 2329 O O . LYS A 1 289 ? 22.597 -12.321 -24.520 1.00 62.59 289 LYS A O 1
ATOM 2334 N N . LYS A 1 290 ? 21.731 -10.439 -23.638 1.00 56.81 290 LYS A N 1
ATOM 2335 C CA . LYS A 1 290 ? 21.522 -10.943 -22.287 1.00 56.81 290 LYS A CA 1
ATOM 2336 C C . LYS A 1 290 ? 20.045 -10.819 -21.953 1.00 56.81 290 LYS A C 1
ATOM 2338 O O . LYS A 1 290 ? 19.452 -9.751 -22.118 1.00 56.81 290 LYS A O 1
ATOM 2343 N N . PHE A 1 291 ? 19.471 -11.920 -21.490 1.00 53.31 291 PHE A N 1
ATOM 2344 C CA . PHE A 1 291 ? 18.178 -11.931 -20.829 1.00 53.31 291 PHE A CA 1
ATOM 2345 C C . PHE A 1 291 ? 18.455 -11.778 -19.341 1.00 53.31 291 PHE A C 1
ATOM 2347 O O . PHE A 1 291 ? 19.163 -12.612 -18.781 1.00 53.31 291 PHE A O 1
ATOM 2354 N N . GLU A 1 292 ? 17.946 -10.730 -18.701 1.00 54.28 292 GLU A N 1
ATOM 2355 C CA . GLU A 1 292 ? 17.981 -10.699 -17.237 1.00 54.28 292 GLU A CA 1
ATOM 2356 C C . GLU A 1 292 ? 16.691 -11.336 -16.723 1.00 54.28 292 GLU A C 1
ATOM 2358 O O . GLU A 1 292 ? 15.606 -10.754 -16.814 1.00 54.28 292 GLU A O 1
ATOM 2363 N N . SER A 1 293 ? 16.800 -12.571 -16.225 1.00 47.38 293 SER A N 1
ATOM 2364 C CA . SER A 1 293 ? 15.713 -13.185 -15.467 1.00 47.38 293 SER A CA 1
ATOM 2365 C C . SER A 1 293 ? 15.635 -12.572 -14.070 1.00 47.38 293 SER A C 1
ATOM 2367 O O . SER A 1 293 ? 16.620 -12.045 -13.545 1.00 47.38 293 SER A O 1
ATOM 2369 N N . GLU A 1 294 ? 14.447 -12.661 -13.471 1.00 40.09 294 GLU A N 1
ATOM 2370 C CA . GLU A 1 294 ? 14.077 -12.200 -12.123 1.00 40.09 294 GLU A CA 1
ATOM 2371 C C . GLU A 1 294 ? 15.160 -12.428 -11.052 1.00 40.09 294 GLU A C 1
ATOM 2373 O O . GLU A 1 294 ? 15.346 -11.628 -10.135 1.00 40.09 294 GLU A O 1
ATOM 2378 N N . MET A 1 295 ? 15.929 -13.507 -11.193 1.00 37.28 295 MET A N 1
ATOM 2379 C CA . MET A 1 295 ? 16.934 -13.929 -10.229 1.00 37.28 295 MET A CA 1
ATOM 2380 C C . MET A 1 295 ? 18.238 -13.125 -10.287 1.00 37.28 295 MET A C 1
ATOM 2382 O O . MET A 1 295 ? 18.842 -12.909 -9.240 1.00 37.28 295 MET A O 1
ATOM 2386 N N . GLU A 1 296 ? 18.665 -12.634 -11.457 1.00 43.06 296 GLU A N 1
ATOM 2387 C CA . GLU A 1 296 ? 19.940 -11.902 -11.581 1.00 43.06 296 GLU A CA 1
ATOM 2388 C C . GLU A 1 296 ? 19.869 -10.486 -10.985 1.00 43.06 296 GLU A C 1
ATOM 2390 O O . GLU A 1 296 ? 20.873 -9.954 -10.492 1.00 43.06 296 GLU A O 1
ATOM 2395 N N . LEU A 1 297 ? 18.670 -9.894 -10.957 1.00 43.03 297 LEU A N 1
ATOM 2396 C CA . LEU A 1 297 ? 18.417 -8.587 -10.351 1.00 43.03 297 LEU A CA 1
ATOM 2397 C C . LEU A 1 297 ? 18.426 -8.652 -8.814 1.00 43.03 297 LEU A C 1
ATOM 2399 O O . LEU A 1 297 ? 18.944 -7.726 -8.181 1.00 43.03 297 LEU A O 1
ATOM 2403 N N . ARG A 1 298 ? 17.951 -9.754 -8.203 1.00 41.69 298 ARG A N 1
ATOM 2404 C CA . ARG A 1 298 ? 17.961 -9.973 -6.733 1.00 41.69 298 ARG A CA 1
ATOM 2405 C C . ARG A 1 298 ? 19.377 -9.999 -6.136 1.00 41.69 298 ARG A C 1
ATOM 2407 O O . ARG A 1 298 ? 19.567 -9.801 -4.937 1.00 41.69 298 ARG A O 1
ATOM 2414 N N . THR A 1 299 ? 20.394 -10.218 -6.963 1.00 40.72 299 THR A N 1
ATOM 2415 C CA . THR A 1 299 ? 21.731 -10.652 -6.537 1.00 40.72 299 THR A CA 1
ATOM 2416 C C . THR A 1 299 ? 22.871 -9.659 -6.739 1.00 40.72 299 THR A C 1
ATOM 2418 O O . THR A 1 299 ? 24.033 -10.041 -6.600 1.00 40.72 299 THR A O 1
ATOM 2421 N N . TRP A 1 300 ? 22.605 -8.362 -6.911 1.00 34.31 300 TRP A N 1
ATOM 2422 C CA . TRP A 1 300 ? 23.682 -7.356 -6.823 1.00 34.31 300 TRP A CA 1
ATOM 2423 C C . TRP A 1 300 ? 24.343 -7.269 -5.424 1.00 34.31 300 TRP A C 1
ATOM 2425 O O . TRP A 1 300 ? 25.313 -6.538 -5.248 1.00 34.31 300 TRP A O 1
ATOM 2435 N N . LYS A 1 301 ? 23.880 -8.060 -4.439 1.00 36.34 301 LYS A N 1
ATOM 2436 C CA . LYS A 1 301 ? 24.584 -8.322 -3.168 1.00 36.34 301 LYS A CA 1
ATOM 2437 C C . LYS A 1 301 ? 25.035 -9.781 -2.926 1.00 36.34 301 LYS A C 1
ATOM 2439 O O . LYS A 1 301 ? 25.645 -10.013 -1.888 1.00 36.34 301 LYS A O 1
ATOM 2444 N N . LYS A 1 302 ? 24.759 -10.769 -3.801 1.00 36.28 302 LYS A N 1
ATOM 2445 C CA . LYS A 1 302 ? 24.983 -12.209 -3.480 1.00 36.28 302 LYS A CA 1
ATOM 2446 C C . LYS A 1 302 ? 25.417 -13.150 -4.630 1.00 36.28 302 LYS A C 1
ATOM 2448 O O . LYS A 1 302 ? 25.248 -14.359 -4.505 1.00 36.28 302 LYS A O 1
ATOM 2453 N N . LEU A 1 303 ? 25.991 -12.656 -5.728 1.00 38.12 303 LEU A N 1
ATOM 2454 C CA . LEU A 1 303 ? 26.608 -13.523 -6.757 1.00 38.12 303 LEU A CA 1
ATOM 2455 C C . LEU A 1 303 ? 28.131 -13.366 -6.777 1.00 38.12 303 LEU A C 1
ATOM 2457 O O . LEU A 1 303 ? 28.723 -12.903 -7.748 1.00 38.12 303 LEU A O 1
ATOM 2461 N N . PRO A 1 304 ? 28.764 -13.696 -5.648 1.00 36.28 304 PRO A N 1
ATOM 2462 C CA . PRO A 1 304 ? 29.545 -14.930 -5.634 1.00 36.28 304 PRO A CA 1
ATOM 2463 C C . PRO A 1 304 ? 29.107 -15.842 -4.477 1.00 36.28 304 PRO A C 1
ATOM 2465 O O . PRO A 1 304 ? 28.940 -15.366 -3.356 1.00 36.28 304 PRO A O 1
ATOM 2468 N N . ASN A 1 305 ? 29.015 -17.158 -4.720 1.00 44.47 305 ASN A N 1
ATOM 2469 C CA . ASN A 1 305 ? 28.810 -18.217 -3.710 1.00 44.47 305 ASN A CA 1
ATOM 2470 C C . ASN A 1 305 ? 27.367 -18.415 -3.189 1.00 44.47 305 ASN A C 1
ATOM 2472 O O . ASN A 1 305 ? 27.147 -18.451 -1.977 1.00 44.47 305 ASN A O 1
ATOM 2476 N N . THR A 1 306 ? 26.374 -18.591 -4.064 1.00 43.44 306 THR A N 1
ATOM 2477 C CA . THR A 1 306 ? 25.015 -18.961 -3.619 1.00 43.44 306 THR A CA 1
ATOM 2478 C C . THR A 1 306 ? 24.988 -20.417 -3.140 1.00 43.44 306 THR A C 1
ATOM 2480 O O . THR A 1 306 ? 25.450 -21.296 -3.855 1.00 43.44 306 THR A O 1
ATOM 2483 N N . VAL A 1 307 ? 24.456 -20.688 -1.943 1.00 44.53 307 VAL A N 1
ATOM 2484 C CA . VAL A 1 307 ? 24.298 -22.050 -1.400 1.00 44.53 307 VAL A CA 1
ATOM 2485 C C . VAL A 1 307 ? 22.813 -22.416 -1.375 1.00 44.53 307 VAL A C 1
ATOM 2487 O O . VAL A 1 307 ? 22.037 -21.743 -0.701 1.00 44.53 307 VAL A O 1
ATOM 2490 N N . VAL A 1 308 ? 22.421 -23.477 -2.084 1.00 44.28 308 VAL A N 1
ATOM 2491 C CA . VAL A 1 308 ? 21.059 -24.046 -2.080 1.00 44.28 308 VAL A CA 1
ATOM 2492 C C . VAL A 1 308 ? 21.153 -25.479 -1.560 1.00 44.28 308 VAL A C 1
ATOM 2494 O O . VAL A 1 308 ? 21.927 -26.270 -2.093 1.00 44.28 308 VAL A O 1
ATOM 2497 N N . ASN A 1 309 ? 20.413 -25.811 -0.496 1.00 46.53 309 ASN A N 1
ATOM 2498 C CA . ASN A 1 309 ? 20.462 -27.120 0.182 1.00 46.53 309 ASN A CA 1
ATOM 2499 C C . ASN A 1 309 ? 21.885 -27.589 0.563 1.00 46.53 309 ASN A C 1
ATOM 2501 O O . ASN A 1 309 ? 22.203 -28.770 0.490 1.00 46.53 309 ASN A O 1
ATOM 2505 N N . GLY A 1 310 ? 22.764 -26.659 0.953 1.00 51.94 310 GLY A N 1
ATOM 2506 C CA . GLY A 1 310 ? 24.160 -26.959 1.305 1.00 51.94 310 GLY A CA 1
ATOM 2507 C C . GLY A 1 310 ? 25.113 -27.076 0.109 1.00 51.94 310 GLY A C 1
ATOM 2508 O O . GLY A 1 310 ? 26.326 -27.114 0.302 1.00 51.94 310 GLY A O 1
ATOM 2509 N N . THR A 1 311 ? 24.604 -27.053 -1.124 1.00 45.62 311 THR A N 1
ATOM 2510 C CA . THR A 1 311 ? 25.418 -27.057 -2.342 1.00 45.62 311 THR A CA 1
ATOM 2511 C C . THR A 1 311 ? 25.677 -25.630 -2.804 1.00 45.62 311 THR A C 1
ATOM 2513 O O . THR A 1 311 ? 24.750 -24.858 -3.039 1.00 45.62 311 THR A O 1
ATOM 2516 N N . LYS A 1 312 ? 26.954 -25.270 -2.916 1.00 48.62 312 LYS A N 1
ATOM 2517 C CA . LYS A 1 312 ? 27.405 -23.986 -3.454 1.00 48.62 312 LYS A CA 1
ATOM 2518 C C . LYS A 1 312 ? 27.327 -24.022 -4.982 1.00 48.62 312 LYS A C 1
ATOM 2520 O O . LYS A 1 312 ? 27.758 -25.015 -5.552 1.00 48.62 312 LYS A O 1
ATOM 2525 N N . TYR A 1 313 ? 26.803 -22.965 -5.595 1.00 52.84 313 TYR A N 1
ATOM 2526 C CA . TYR A 1 313 ? 26.682 -22.767 -7.038 1.00 52.84 313 TYR A CA 1
ATOM 2527 C C . TYR A 1 313 ? 27.467 -21.525 -7.470 1.00 52.84 313 TYR A C 1
ATOM 2529 O O . TYR A 1 313 ? 27.382 -20.468 -6.832 1.00 52.84 313 TYR A O 1
ATOM 2537 N N . GLU A 1 314 ? 28.251 -21.659 -8.537 1.00 49.97 314 GLU A N 1
ATOM 2538 C CA . GLU A 1 314 ? 29.135 -20.603 -9.044 1.00 49.97 314 GLU A CA 1
ATOM 2539 C C . GLU A 1 314 ? 28.450 -19.694 -10.072 1.00 49.97 314 GLU A C 1
ATOM 2541 O O . GLU A 1 314 ? 28.789 -18.512 -10.154 1.00 49.97 314 GLU A O 1
ATOM 2546 N N . ARG A 1 315 ? 27.475 -20.213 -10.835 1.00 49.97 315 ARG A N 1
ATOM 2547 C CA . ARG A 1 315 ? 26.738 -19.453 -11.863 1.00 49.97 315 ARG A CA 1
ATOM 2548 C C . ARG A 1 315 ? 25.364 -20.059 -12.189 1.00 49.97 315 ARG A C 1
ATOM 2550 O O . ARG A 1 315 ? 25.043 -21.168 -11.769 1.00 49.97 315 ARG A O 1
ATOM 2557 N N . MET A 1 316 ? 24.580 -19.345 -12.998 1.00 46.72 316 MET A N 1
ATOM 2558 C CA . MET A 1 316 ? 23.304 -19.796 -13.571 1.00 46.72 316 MET A CA 1
ATOM 2559 C C . MET A 1 316 ? 23.429 -19.963 -15.097 1.00 46.72 316 MET A C 1
ATOM 2561 O O . MET A 1 316 ? 24.106 -19.162 -15.745 1.00 46.72 316 MET A O 1
ATOM 2565 N N . CYS A 1 317 ? 22.793 -20.994 -15.656 1.00 52.88 317 CYS A N 1
ATOM 2566 C CA . CYS A 1 317 ? 22.740 -21.291 -17.091 1.00 52.88 317 CYS A CA 1
ATOM 2567 C C . CYS A 1 317 ? 21.293 -21.292 -17.603 1.00 52.88 317 CYS A C 1
ATOM 2569 O O . CYS A 1 317 ? 20.353 -21.486 -16.828 1.00 52.88 317 CYS A O 1
ATOM 2571 N N . TYR A 1 318 ? 21.127 -21.054 -18.907 1.00 45.62 318 TYR A N 1
ATOM 2572 C CA . TYR A 1 318 ? 19.838 -21.010 -19.595 1.00 45.62 318 TYR A CA 1
ATOM 2573 C C . TYR A 1 318 ? 19.914 -21.799 -20.899 1.00 45.62 318 TYR A C 1
ATOM 2575 O O . TYR A 1 318 ? 20.702 -21.450 -21.777 1.00 45.62 318 TYR A O 1
ATOM 2583 N N . GLU A 1 319 ? 19.076 -22.821 -21.036 1.00 51.59 319 GLU A N 1
ATOM 2584 C CA . GLU A 1 319 ? 18.922 -23.589 -22.272 1.00 51.59 319 GLU A CA 1
ATOM 2585 C C . GLU A 1 319 ? 17.484 -24.149 -22.350 1.00 51.59 319 GLU A C 1
ATOM 2587 O O . GLU A 1 319 ? 16.834 -24.431 -21.341 1.00 51.59 319 GLU A O 1
ATOM 2592 N N . GLY A 1 320 ? 16.914 -24.199 -23.558 1.00 40.88 320 GLY A N 1
ATOM 2593 C CA . GLY A 1 320 ? 15.564 -24.736 -23.786 1.00 40.88 320 GLY A CA 1
ATOM 2594 C C . GLY A 1 320 ? 14.416 -24.020 -23.052 1.00 40.88 320 GLY A C 1
ATOM 2595 O O . GLY A 1 320 ? 13.399 -24.647 -22.756 1.00 40.88 320 GLY A O 1
ATOM 2596 N N . GLY A 1 321 ? 14.554 -22.730 -22.724 1.00 37.34 321 GLY A N 1
ATOM 2597 C CA . GLY A 1 321 ? 13.494 -21.968 -22.048 1.00 37.34 321 GLY A CA 1
ATOM 2598 C C . GLY A 1 321 ? 13.441 -22.129 -20.526 1.00 37.34 321 GLY A C 1
ATOM 2599 O O . GLY A 1 321 ? 12.512 -21.619 -19.902 1.00 37.34 321 GLY A O 1
ATOM 2600 N N . LYS A 1 322 ? 14.414 -22.815 -19.915 1.00 36.09 322 LYS A N 1
ATOM 2601 C CA . LYS A 1 322 ? 14.490 -23.038 -18.463 1.00 36.09 322 LYS A CA 1
ATOM 2602 C C . LYS A 1 322 ? 15.842 -22.577 -17.913 1.00 36.09 322 LYS A C 1
ATOM 2604 O O . LYS A 1 322 ? 16.835 -22.553 -18.632 1.00 36.09 322 LYS A O 1
ATOM 2609 N N . PHE A 1 323 ? 15.864 -22.204 -16.634 1.00 44.03 323 PHE A N 1
ATOM 2610 C CA . PHE A 1 323 ? 17.079 -21.819 -15.907 1.00 44.03 323 PHE A CA 1
ATOM 2611 C C . PHE A 1 323 ? 17.491 -22.917 -14.926 1.00 44.03 323 PHE A C 1
ATOM 2613 O O . PHE A 1 323 ? 16.631 -23.550 -14.310 1.00 44.03 323 PHE A O 1
ATOM 2620 N N . TRP A 1 324 ? 18.797 -23.101 -14.733 1.00 49.72 324 TRP A N 1
ATOM 2621 C CA . TRP A 1 324 ? 19.349 -23.957 -13.678 1.00 49.72 324 TRP A CA 1
ATOM 2622 C C . TRP A 1 324 ? 20.702 -23.443 -13.179 1.00 49.72 324 TRP A C 1
ATOM 2624 O O . TRP A 1 324 ? 21.413 -22.709 -13.866 1.00 49.72 324 TRP A O 1
ATOM 2634 N N . LEU A 1 325 ? 21.046 -23.808 -11.945 1.00 57.50 325 LEU A N 1
ATOM 2635 C CA . LEU A 1 325 ? 22.300 -23.435 -11.291 1.00 57.50 325 LEU A CA 1
ATOM 2636 C C . LEU A 1 325 ? 23.376 -24.490 -11.574 1.00 57.50 325 LEU A C 1
ATOM 2638 O O . LEU A 1 325 ? 23.089 -25.684 -11.518 1.00 57.50 325 LEU A O 1
ATOM 2642 N N . VAL A 1 326 ? 24.613 -24.064 -11.843 1.00 65.69 326 VAL A N 1
ATOM 2643 C CA . VAL A 1 326 ? 25.745 -24.975 -12.093 1.00 65.69 326 VAL A CA 1
ATOM 2644 C C . VAL A 1 326 ? 27.007 -24.554 -11.336 1.00 65.69 326 VAL A C 1
ATOM 2646 O O . VAL A 1 326 ? 27.179 -23.391 -10.958 1.00 65.69 326 VAL A O 1
ATOM 2649 N N . ASN A 1 327 ? 27.909 -25.519 -11.157 1.00 67.12 327 ASN A N 1
ATOM 2650 C CA . ASN A 1 327 ? 29.309 -25.306 -10.785 1.00 67.12 327 ASN A CA 1
ATOM 2651 C C . ASN A 1 327 ? 30.170 -25.507 -12.033 1.00 67.12 327 ASN A C 1
ATOM 2653 O O . ASN A 1 327 ? 30.077 -26.567 -12.647 1.00 67.12 327 ASN A O 1
ATOM 2657 N N . GLY A 1 328 ? 30.976 -24.519 -12.430 1.00 66.94 328 GLY A N 1
ATOM 2658 C CA . GLY A 1 328 ? 31.746 -24.574 -13.682 1.00 66.94 328 GLY A CA 1
ATOM 2659 C C . GLY A 1 328 ? 31.132 -23.788 -14.848 1.00 66.94 328 GLY A C 1
ATOM 2660 O O . GLY A 1 328 ? 30.588 -22.709 -14.643 1.00 66.94 328 GLY A O 1
ATOM 2661 N N . THR A 1 329 ? 31.282 -24.248 -16.094 1.00 58.16 329 THR A N 1
ATOM 2662 C CA . THR A 1 329 ? 30.853 -23.524 -17.311 1.00 58.16 329 THR A CA 1
ATOM 2663 C C . THR A 1 329 ? 29.509 -24.019 -17.838 1.00 58.16 329 THR A C 1
ATOM 2665 O O . THR A 1 329 ? 29.231 -25.208 -17.777 1.00 58.16 329 THR A O 1
ATOM 2668 N N . CYS A 1 330 ? 28.685 -23.122 -18.391 1.00 55.78 330 CYS A N 1
ATOM 2669 C CA . CYS A 1 330 ? 27.521 -23.549 -19.173 1.00 55.78 330 CYS A CA 1
ATOM 2670 C C . CYS A 1 330 ? 28.023 -24.265 -20.430 1.00 55.78 330 CYS A C 1
ATOM 2672 O O . CYS A 1 330 ? 28.825 -23.681 -21.164 1.00 55.78 330 CYS A O 1
ATOM 2674 N N . GLU A 1 331 ? 27.598 -25.507 -20.655 1.00 60.28 331 GLU A N 1
ATOM 2675 C CA . GLU A 1 331 ? 27.877 -26.202 -21.910 1.00 60.28 331 GLU A CA 1
ATOM 2676 C C . GLU A 1 331 ? 27.223 -25.419 -23.054 1.00 60.28 331 GLU A C 1
ATOM 2678 O O . GLU A 1 331 ? 26.056 -25.036 -22.980 1.00 60.28 331 GLU A O 1
ATOM 2683 N N . GLN A 1 332 ? 28.020 -25.084 -24.068 1.00 43.69 332 GLN A N 1
ATOM 2684 C CA . GLN A 1 332 ? 27.524 -24.515 -25.313 1.00 43.69 332 GLN A CA 1
ATOM 2685 C C . GLN A 1 332 ? 27.254 -25.684 -26.253 1.00 43.69 332 GLN A C 1
ATOM 2687 O O . GLN A 1 332 ? 28.210 -26.302 -26.718 1.00 43.69 332 GLN A O 1
ATOM 2692 N N . ASN A 1 333 ? 25.982 -25.966 -26.520 1.00 42.12 333 ASN A N 1
ATOM 2693 C CA . ASN A 1 333 ? 25.571 -26.716 -27.704 1.00 42.12 333 ASN A CA 1
ATOM 2694 C C . ASN A 1 333 ? 24.890 -25.775 -28.692 1.00 42.12 333 ASN A C 1
ATOM 2696 O O . ASN A 1 333 ? 24.045 -24.962 -28.247 1.00 42.12 333 ASN A O 1
#

Organism: NCBI:txid357750

Sequence (333 aa):
MSGFALLLMLPLYAFAAFLPNASVTIVSDLDDVLRITEIWNPLRAIRGFFTDDFQPVNGMPELYRNFSQVKGTEFAYVTDGFVSWSSSYTYGLQEHYPPGNAYFRLFDLSNLKMLFNARQVHAESLIDEDPNRKFILVGDFATPGLINVYAKLAIKNPRSIQCLVFLDVRATNPANWLVPTTKPLTDRALSNRWTVFETAEEFKNDSITYLNQLKATTNESFGCGHLITRQKSFLDLIENTHYSSARATFMTLTKGLSAMMQCLMILPFRPSPLCRIDRREGTWYPYYKKFESEMELRTWKKLPNTVVNGTKYERMCYEGGKFWLVNGTCEQN

InterPro domains:
  IPR019236 Phosphatidate phosphatase APP1, catalytic domain [PF09949] (24-164)
  IPR052935 Mg(2+)-dependent Phosphatidate Phosphatase [PTHR28208] (18-185)

Foldseek 3Di:
DDDDDPPPPDPPPPPPDQDPQAQEEEEEECDLAQFDQLVLQVVSNVCLLPPDATHGAPLNLLLQVLQVVDPRYAYEYEYAAAPVSCVSPVVSCVVRHDDHHYFYQYPDPVCVCSNPPVRLVVVLVVCVVPLQHAYEYEEEQSDPCPQVSVLVSCLVRVLRYAAYEYEHSCLQPVLRQAQGQQVSCPPPSNVLRYAYDPGSVVCSVCSNVQVVCSSPDPDSHCHSPPRRVRVVVVCVVVVVDRHHPVRRVVSSVVSVVVLVVQCVVCVVQPPDPSRSSSDDAQDQRPVVNDGDHSVVSSVPPPQPWDADPNDTFNDWDDDPHDIDTHHDDDDDD